Protein AF-A0A2P5I8S2-F1 (afdb_monomer_lite)

pLDDT: mean 81.86, std 16.64, range [34.91, 98.81]

Secondary structure (DSSP, 8-state):
-----SEEEEETTTSHHHHHHHHHHHHTT-EEEEEES-HHHHHHHHHHH-TTTEEEEE--TT-GGGHHHHHHHHHHH-TT--EEEE---------TTS--HHHHHHHHHHHHIIIIIHHHHHHHHHHHHHHHTT-SSSSPPPEEEEE---GGGTS--GGGHHHHHHHHHHHHHHHHHHHHHHTSTTTTTEEEE------EEE-PPSPPTT------SEEEEEEEEEEETTTTEEEEEEEEEEE-TTSS-GGGEETTTTEEHHHHHHHHHHHHHHHHTS------SS---

Foldseek 3Di:
DPDQAQEEEFAPCLDDPNVVVLLVCLVVNHAYEYEEAPQVSLVVVCVVRHPVRYDDHHDDLLPLVCLLVVLVVCCVVCLSHFEYALAWADFAFADPVDHDCVVVVCVLSSRLSNLASSLVSNCVNCVVSNLPQQPPDDHRRAHEYEHAAALLLPVPDPRGNSNSVSSVNSVVVLLVVQVVQCVDPSRVSYHRADEANAYEPEDDDDDDPPDPPPDAPDKDKDWDWDDPPVSRYIYIYIYIYGHHPPRFDPVQDDVVVPRNGDSVVVSVVVVVVVVVVDPDDCPCPDVDD

Structure (mmCIF, N/CA/C/O backbone):
data_AF-A0A2P5I8S2-F1
#
_entry.id   AF-A0A2P5I8S2-F1
#
loop_
_atom_site.group_PDB
_atom_site.id
_atom_site.type_symbol
_atom_site.label_atom_id
_atom_site.label_alt_id
_atom_site.label_comp_id
_atom_site.label_asym_id
_atom_site.label_entity_id
_atom_site.label_seq_id
_atom_site.pdbx_PDB_ins_code
_atom_site.Cartn_x
_atom_site.Cartn_y
_atom_site.Cartn_z
_atom_site.occupancy
_atom_site.B_iso_or_equiv
_atom_site.auth_seq_id
_atom_site.auth_comp_id
_atom_site.auth_asym_id
_atom_site.auth_atom_id
_atom_site.pdbx_PDB_model_num
ATOM 1 N N . MET A 1 1 ? -1.487 -16.045 14.896 1.00 37.06 1 MET A N 1
ATOM 2 C CA . MET A 1 1 ? -2.872 -15.611 15.192 1.00 37.06 1 MET A CA 1
ATOM 3 C C . MET A 1 1 ? -3.564 -15.275 13.880 1.00 37.06 1 MET A C 1
ATOM 5 O O . MET A 1 1 ? -2.888 -14.721 13.018 1.00 37.06 1 MET A O 1
ATOM 9 N N . PRO A 1 2 ? -4.853 -15.606 13.707 1.00 56.03 2 PRO A N 1
ATOM 10 C CA . PRO A 1 2 ? -5.622 -15.174 12.541 1.00 56.03 2 PRO A CA 1
ATOM 11 C C . PRO A 1 2 ? -5.661 -13.641 12.458 1.00 56.03 2 PRO A C 1
ATOM 13 O O . PRO A 1 2 ? -5.598 -12.958 13.481 1.00 56.03 2 PRO A O 1
ATOM 16 N N . PHE A 1 3 ? -5.740 -13.106 11.239 1.00 73.44 3 PHE A N 1
ATOM 17 C CA . PHE A 1 3 ? -5.858 -11.670 10.985 1.00 73.44 3 PHE A CA 1
ATOM 18 C C . PHE A 1 3 ? -7.140 -11.131 11.663 1.00 73.44 3 PHE A C 1
ATOM 20 O O . PHE A 1 3 ? -8.235 -11.564 11.299 1.00 73.44 3 PHE A O 1
ATOM 27 N N . PRO A 1 4 ? -7.042 -10.248 12.680 1.00 81.06 4 PRO A N 1
ATOM 28 C CA . PRO A 1 4 ? -8.158 -9.978 13.592 1.00 81.06 4 PRO A CA 1
ATOM 29 C C . PRO A 1 4 ? -9.157 -8.935 13.065 1.00 81.06 4 PRO A C 1
ATOM 31 O O . PRO A 1 4 ? -10.143 -8.636 13.737 1.00 81.06 4 PRO A O 1
ATOM 34 N N . HIS A 1 5 ? -8.917 -8.360 11.885 1.00 87.25 5 HIS A N 1
ATOM 35 C CA . HIS A 1 5 ? -9.710 -7.252 11.354 1.00 87.25 5 HIS A CA 1
ATOM 36 C C . HIS A 1 5 ? -10.835 -7.760 10.451 1.00 87.25 5 HIS A C 1
ATOM 38 O O . HIS A 1 5 ? -10.604 -8.543 9.532 1.00 87.25 5 HIS A O 1
ATOM 44 N N . LYS A 1 6 ? -12.061 -7.289 10.706 1.00 91.44 6 LYS A N 1
ATOM 45 C CA . LYS A 1 6 ? -13.260 -7.656 9.935 1.00 91.44 6 LYS A CA 1
ATOM 46 C C . LYS A 1 6 ? -13.543 -6.728 8.760 1.00 91.44 6 LYS A C 1
ATOM 48 O O . LYS A 1 6 ? -14.152 -7.169 7.795 1.00 91.44 6 LYS A O 1
ATOM 53 N N . THR A 1 7 ? -13.088 -5.481 8.830 1.00 97.56 7 THR A N 1
ATOM 54 C CA . THR A 1 7 ? -13.261 -4.473 7.780 1.00 97.56 7 THR A CA 1
ATOM 55 C C . THR A 1 7 ? -11.911 -3.828 7.501 1.00 97.56 7 THR A C 1
ATOM 57 O O . THR A 1 7 ? -11.275 -3.299 8.419 1.00 97.56 7 THR A O 1
ATOM 60 N N . VAL A 1 8 ? -11.470 -3.891 6.245 1.00 97.25 8 VAL A N 1
ATOM 61 C CA . VAL A 1 8 ? -10.144 -3.441 5.811 1.00 97.25 8 VAL A CA 1
ATOM 62 C C . VAL A 1 8 ? -10.257 -2.549 4.589 1.00 97.25 8 VAL A C 1
ATOM 64 O O . VAL A 1 8 ? -10.939 -2.896 3.632 1.00 97.25 8 VAL A O 1
ATOM 67 N N . LEU A 1 9 ? -9.531 -1.438 4.584 1.00 98.75 9 LEU A N 1
ATOM 68 C CA . LEU A 1 9 ? -9.348 -0.597 3.406 1.00 98.75 9 LEU A CA 1
ATOM 69 C C . LEU A 1 9 ? -8.009 -0.908 2.743 1.00 98.75 9 LEU A C 1
ATOM 71 O O . LEU A 1 9 ? -6.993 -0.984 3.431 1.00 98.75 9 LEU A O 1
ATOM 75 N N . ILE A 1 10 ? -7.988 -1.046 1.416 1.00 97.50 10 ILE A N 1
ATOM 76 C CA . ILE A 1 10 ? -6.765 -1.333 0.651 1.00 97.50 10 ILE A CA 1
ATOM 77 C C . ILE A 1 10 ? -6.633 -0.344 -0.504 1.00 97.50 10 ILE A C 1
ATOM 79 O O . ILE A 1 10 ? -7.457 -0.341 -1.417 1.00 97.50 10 ILE A O 1
ATOM 83 N N . THR A 1 11 ? -5.570 0.466 -0.511 1.00 98.06 11 THR A N 1
ATOM 84 C CA . THR A 1 11 ? -5.258 1.341 -1.653 1.00 98.06 11 THR A CA 1
ATOM 85 C C . THR A 1 11 ? -4.505 0.594 -2.749 1.00 98.06 11 THR A C 1
ATOM 87 O O . THR A 1 11 ? -3.712 -0.310 -2.496 1.00 98.06 11 THR A O 1
ATOM 90 N N . GLY A 1 12 ? -4.748 0.946 -4.012 1.00 94.12 12 GLY A N 1
ATOM 91 C CA . GLY A 1 12 ? -4.134 0.239 -5.138 1.00 94.12 12 GLY A CA 1
ATOM 92 C C . GLY A 1 12 ? -4.719 -1.160 -5.362 1.00 94.12 12 GLY A C 1
ATOM 93 O O . GLY A 1 12 ? -4.041 -2.018 -5.919 1.00 94.12 12 GLY A O 1
ATOM 94 N N . ALA A 1 13 ? -5.980 -1.389 -4.986 1.00 94.31 13 ALA A N 1
ATOM 95 C CA . ALA A 1 13 ? -6.654 -2.688 -5.085 1.00 94.31 13 ALA A CA 1
ATOM 96 C C . ALA A 1 13 ? -6.997 -3.130 -6.528 1.00 94.31 13 ALA A C 1
ATOM 98 O O . ALA A 1 13 ? -7.567 -4.191 -6.748 1.00 94.31 13 ALA A O 1
ATOM 99 N N . THR A 1 14 ? -6.646 -2.330 -7.541 1.00 89.19 14 THR A N 1
ATOM 100 C CA . THR A 1 14 ? -7.006 -2.593 -8.951 1.00 89.19 14 THR A CA 1
ATOM 101 C C . THR A 1 14 ? -6.031 -3.513 -9.696 1.00 89.19 14 THR A C 1
ATOM 103 O O . THR A 1 14 ? -6.314 -3.900 -10.831 1.00 89.19 14 THR A O 1
ATOM 106 N N . ALA A 1 15 ? -4.854 -3.810 -9.136 1.00 82.00 15 ALA A N 1
ATOM 107 C CA . ALA A 1 15 ? -3.852 -4.692 -9.744 1.00 82.00 15 ALA A CA 1
ATOM 108 C C . ALA A 1 15 ? -2.817 -5.187 -8.720 1.00 82.00 15 ALA A C 1
ATOM 110 O O . ALA A 1 15 ? -2.744 -4.668 -7.606 1.00 82.00 15 ALA A O 1
ATOM 111 N N . GLY A 1 16 ? -1.978 -6.139 -9.144 1.00 81.81 16 GLY A N 1
ATOM 112 C CA . GLY A 1 16 ? -0.785 -6.573 -8.414 1.00 81.81 16 GLY A CA 1
ATOM 113 C C . GLY A 1 16 ? -1.084 -7.017 -6.983 1.00 81.81 16 GLY A C 1
ATOM 114 O O . GLY A 1 16 ? -2.114 -7.639 -6.723 1.00 81.81 16 GLY A O 1
ATOM 115 N N . ILE A 1 17 ? -0.191 -6.646 -6.060 1.00 78.56 17 ILE A N 1
ATOM 116 C CA . ILE A 1 17 ? -0.268 -6.999 -4.633 1.00 78.56 17 ILE A CA 1
ATOM 117 C C . ILE A 1 17 ? -1.605 -6.566 -4.024 1.00 78.56 17 ILE A C 1
ATOM 119 O O . ILE A 1 17 ? -2.250 -7.358 -3.347 1.00 78.56 17 ILE A O 1
ATOM 123 N N . GLY A 1 18 ? -2.060 -5.342 -4.305 1.00 83.12 18 GLY A N 1
ATOM 124 C CA . GLY A 1 18 ? -3.305 -4.817 -3.741 1.00 83.12 18 GLY A CA 1
ATOM 125 C C . GLY A 1 18 ? -4.536 -5.621 -4.153 1.00 83.12 18 GLY A C 1
ATOM 126 O O . GLY A 1 18 ? -5.383 -5.898 -3.307 1.00 83.12 18 GLY A O 1
ATOM 127 N N . ARG A 1 19 ? -4.627 -6.028 -5.429 1.00 86.69 19 ARG A N 1
ATOM 128 C CA . ARG A 1 19 ? -5.737 -6.870 -5.907 1.00 86.69 19 ARG A CA 1
ATOM 129 C C . ARG A 1 19 ? -5.673 -8.265 -5.298 1.00 86.69 19 ARG A C 1
ATOM 131 O O . ARG A 1 19 ? -6.662 -8.711 -4.734 1.00 86.69 19 ARG A O 1
ATOM 138 N N . ALA A 1 20 ? -4.511 -8.916 -5.349 1.00 79.06 20 ALA A N 1
ATOM 139 C CA . ALA A 1 20 ? -4.335 -10.248 -4.770 1.00 79.06 20 ALA A CA 1
ATOM 140 C C . ALA A 1 20 ? -4.660 -10.267 -3.266 1.00 79.06 20 ALA A C 1
ATOM 142 O O . ALA A 1 20 ? -5.313 -11.188 -2.779 1.00 79.06 20 ALA A O 1
ATOM 143 N N . LEU A 1 21 ? -4.262 -9.220 -2.537 1.00 80.50 21 LEU A N 1
ATOM 144 C CA . LEU A 1 21 ? -4.566 -9.073 -1.119 1.00 80.50 21 LEU A CA 1
ATOM 145 C C . LEU A 1 21 ? -6.063 -8.882 -0.868 1.00 80.50 21 LEU A C 1
ATOM 147 O O . LEU A 1 21 ? -6.603 -9.521 0.030 1.00 80.50 21 LEU A O 1
ATOM 151 N N . ALA A 1 22 ? -6.731 -8.043 -1.664 1.00 89.44 22 ALA A N 1
ATOM 152 C CA . ALA A 1 22 ? -8.173 -7.842 -1.569 1.00 89.44 22 ALA A CA 1
ATOM 153 C C . ALA A 1 22 ? -8.939 -9.153 -1.801 1.00 89.44 22 ALA A C 1
ATOM 155 O O . ALA A 1 22 ? -9.751 -9.536 -0.964 1.00 89.44 22 ALA A O 1
ATOM 156 N N . GLU A 1 23 ? -8.623 -9.873 -2.881 1.00 87.19 23 GLU A N 1
ATOM 157 C CA . GLU A 1 23 ? -9.231 -11.170 -3.211 1.00 87.19 23 GLU A CA 1
ATOM 158 C C . GLU A 1 23 ? -9.031 -12.182 -2.075 1.00 87.19 23 GLU A C 1
ATOM 160 O O . GLU A 1 23 ? -9.995 -12.752 -1.560 1.00 87.19 23 GLU A O 1
ATOM 165 N N . ARG A 1 24 ? -7.791 -12.319 -1.588 1.00 83.56 24 ARG A N 1
ATOM 166 C CA . ARG A 1 24 ? -7.471 -13.247 -0.501 1.00 83.56 24 ARG A CA 1
ATOM 167 C C . ARG A 1 24 ? -8.181 -12.886 0.802 1.00 83.56 24 ARG A C 1
ATOM 169 O O . ARG A 1 24 ? -8.636 -13.778 1.511 1.00 83.56 24 ARG A O 1
ATOM 176 N N . MET A 1 25 ? -8.274 -11.603 1.144 1.00 87.38 25 MET A N 1
ATOM 177 C CA . MET A 1 25 ? -8.973 -11.152 2.350 1.00 87.38 25 MET A CA 1
ATOM 178 C C . MET A 1 25 ? -10.469 -11.460 2.279 1.00 87.38 25 MET A C 1
ATOM 180 O O . MET A 1 25 ? -11.019 -12.022 3.228 1.00 87.38 25 MET A O 1
ATOM 184 N N . VAL A 1 26 ? -11.099 -11.183 1.138 1.00 94.88 26 VAL A N 1
ATOM 185 C CA . VAL A 1 26 ? -12.515 -11.488 0.906 1.00 94.88 26 VAL A CA 1
ATOM 186 C C . VAL A 1 26 ? -12.799 -12.985 1.042 1.00 94.88 26 VAL A C 1
ATOM 188 O O . VAL A 1 26 ? -13.743 -13.380 1.727 1.00 94.88 26 VAL A O 1
ATOM 191 N N . GLU A 1 27 ? -11.952 -13.837 0.464 1.00 88.69 27 GLU A N 1
ATOM 192 C CA . GLU A 1 27 ? -12.061 -15.300 0.577 1.00 88.69 27 GLU A CA 1
ATOM 193 C C . GLU A 1 27 ? -11.931 -15.808 2.018 1.00 88.69 27 GLU A C 1
ATOM 195 O O . GLU A 1 27 ? -12.465 -16.862 2.354 1.00 88.69 27 GLU A O 1
ATOM 200 N N . ASN A 1 28 ? -11.259 -15.048 2.885 1.00 85.31 28 ASN A N 1
ATOM 201 C CA . ASN A 1 28 ? -11.111 -15.354 4.308 1.00 85.31 28 ASN A CA 1
ATOM 202 C C . ASN A 1 28 ? -12.162 -14.644 5.185 1.00 85.31 28 ASN A C 1
ATOM 204 O O . ASN A 1 28 ? -12.009 -14.570 6.405 1.00 85.31 28 ASN A O 1
ATOM 208 N N . GLY A 1 29 ? -13.242 -14.133 4.583 1.00 91.38 29 GLY A N 1
ATOM 209 C CA . GLY A 1 29 ? -14.376 -13.548 5.301 1.00 91.38 29 GLY A CA 1
ATOM 210 C C . GLY A 1 29 ? -14.109 -12.154 5.873 1.00 91.38 29 GLY A C 1
ATOM 211 O O . GLY A 1 29 ? -14.761 -11.754 6.840 1.00 91.38 29 GLY A O 1
ATOM 212 N N . VAL A 1 30 ? -13.142 -11.425 5.313 1.00 93.31 30 VAL A N 1
ATOM 213 C CA . VAL A 1 30 ? -12.888 -10.016 5.627 1.00 93.31 30 VAL A CA 1
ATOM 214 C C . VAL A 1 30 ? -13.659 -9.141 4.642 1.00 93.31 30 VAL A C 1
ATOM 216 O O . VAL A 1 30 ? -13.580 -9.351 3.434 1.00 93.31 30 VAL A O 1
ATOM 219 N N . PHE A 1 31 ? -14.365 -8.130 5.146 1.00 98.31 31 PHE A N 1
ATOM 220 C CA . PHE A 1 31 ? -14.978 -7.107 4.306 1.00 98.31 31 PHE A CA 1
ATOM 221 C C . PHE A 1 31 ? -13.911 -6.130 3.800 1.00 98.31 31 PHE A C 1
ATOM 223 O O . PHE A 1 31 ? -13.188 -5.536 4.607 1.00 98.31 31 PHE A O 1
ATOM 230 N N . VAL A 1 32 ? -13.821 -5.931 2.485 1.00 98.44 32 VAL A N 1
ATOM 231 C CA . VAL A 1 32 ? -12.786 -5.093 1.864 1.00 98.44 32 VAL A CA 1
ATOM 232 C C . VAL A 1 32 ? -13.373 -3.829 1.234 1.00 98.44 32 VAL A C 1
ATOM 234 O O . VAL A 1 32 ? -14.264 -3.879 0.397 1.00 98.44 32 VAL A O 1
ATOM 237 N N . ILE A 1 33 ? -12.812 -2.675 1.583 1.00 98.81 33 ILE A N 1
ATOM 238 C CA . ILE A 1 33 ? -13.010 -1.406 0.878 1.00 98.81 33 ILE A CA 1
ATOM 239 C C . ILE A 1 33 ? -11.858 -1.284 -0.122 1.00 98.81 33 ILE A C 1
ATOM 241 O O . ILE A 1 33 ? -10.718 -0.979 0.249 1.00 98.81 33 ILE A O 1
ATOM 245 N N . ALA A 1 34 ? -12.131 -1.610 -1.384 1.00 98.62 34 ALA A N 1
ATOM 246 C CA . ALA A 1 34 ? -11.126 -1.685 -2.435 1.00 98.62 34 ALA A CA 1
ATOM 247 C C . ALA A 1 34 ? -10.958 -0.316 -3.101 1.00 98.62 34 ALA A C 1
ATOM 249 O O . ALA A 1 34 ? -11.829 0.125 -3.846 1.00 98.62 34 ALA A O 1
ATOM 250 N N . VAL A 1 35 ? -9.823 0.344 -2.856 1.00 98.75 35 VAL A N 1
ATOM 251 C CA . VAL A 1 35 ? -9.580 1.719 -3.307 1.00 98.75 35 VAL A CA 1
ATOM 252 C C . VAL A 1 35 ? -8.665 1.751 -4.529 1.00 98.75 35 VAL A C 1
ATOM 254 O O . VAL A 1 35 ? -7.578 1.156 -4.552 1.00 98.75 35 VAL A O 1
ATOM 257 N N . GLY A 1 36 ? -9.057 2.504 -5.552 1.00 97.38 36 GLY A N 1
ATOM 258 C CA . GLY A 1 36 ? -8.199 2.799 -6.695 1.00 97.38 36 GLY A CA 1
ATOM 259 C C . GLY A 1 36 ? -8.864 3.674 -7.751 1.00 97.38 36 GLY A C 1
ATOM 260 O O . GLY A 1 36 ? -10.015 4.054 -7.632 1.00 97.38 36 GLY A O 1
ATOM 261 N N . ARG A 1 37 ? -8.128 3.981 -8.822 1.00 94.81 37 ARG A N 1
ATOM 262 C CA . ARG A 1 37 ? -8.573 4.937 -9.860 1.00 94.81 37 ARG A CA 1
ATOM 263 C C . ARG A 1 37 ? -9.312 4.308 -11.032 1.00 94.81 37 ARG A C 1
ATOM 265 O O . ARG A 1 37 ? -9.945 4.994 -11.816 1.00 94.81 37 ARG A O 1
ATOM 272 N N . ARG A 1 38 ? -9.141 3.000 -11.223 1.00 95.12 38 ARG A N 1
ATOM 273 C CA . ARG A 1 38 ? -9.711 2.272 -12.362 1.00 95.12 38 ARG A CA 1
ATOM 274 C C . ARG A 1 38 ? -11.030 1.663 -11.931 1.00 95.12 38 ARG A C 1
ATOM 276 O O . ARG A 1 38 ? -11.035 0.528 -11.457 1.00 95.12 38 ARG A O 1
ATOM 283 N N . ARG A 1 39 ? -12.108 2.430 -12.094 1.00 95.38 39 ARG A N 1
ATOM 284 C CA . ARG A 1 39 ? -13.468 2.047 -11.703 1.00 95.38 39 ARG A CA 1
ATOM 285 C C . ARG A 1 39 ? -13.860 0.660 -12.205 1.00 95.38 39 ARG A C 1
ATOM 287 O O . ARG A 1 39 ? -14.280 -0.169 -11.411 1.00 95.38 39 ARG A O 1
ATOM 294 N N . GLU A 1 40 ? -13.632 0.385 -13.486 1.00 96.31 40 GLU A N 1
ATOM 295 C CA . GLU A 1 40 ? -13.972 -0.898 -14.120 1.00 96.31 40 GLU A CA 1
ATOM 296 C C . GLU A 1 40 ? -13.330 -2.089 -13.391 1.00 96.31 40 GLU A C 1
ATOM 298 O O . GLU A 1 40 ? -14.007 -3.047 -13.034 1.00 96.31 40 GLU A O 1
ATOM 303 N N . ARG A 1 41 ? -12.040 -1.986 -13.041 1.00 95.19 41 ARG A N 1
ATOM 304 C CA . ARG A 1 41 ? -11.324 -3.051 -12.318 1.00 95.19 41 ARG A CA 1
ATOM 305 C C . ARG A 1 41 ? -11.797 -3.241 -10.879 1.00 95.19 41 ARG A C 1
ATOM 307 O O . ARG A 1 41 ? -11.645 -4.332 -10.338 1.00 95.19 41 ARG A O 1
ATOM 314 N N . LEU A 1 42 ? -12.307 -2.190 -10.240 1.00 97.00 42 LEU A N 1
ATOM 315 C CA . LEU A 1 42 ? -12.930 -2.308 -8.920 1.00 97.00 42 LEU A CA 1
ATOM 316 C C . LEU A 1 42 ? -14.307 -2.969 -9.033 1.00 97.00 42 LEU A C 1
ATOM 318 O O . LEU A 1 42 ? -14.639 -3.834 -8.230 1.00 97.00 42 LEU A O 1
ATOM 322 N N . GLN A 1 43 ? -15.079 -2.607 -10.059 1.00 96.50 43 GLN A N 1
ATOM 323 C CA . GLN A 1 43 ? -16.388 -3.197 -10.330 1.00 96.50 43 GLN A CA 1
ATOM 324 C C . GLN A 1 43 ? -16.290 -4.684 -10.682 1.00 96.50 43 GLN A C 1
ATOM 326 O O . GLN A 1 43 ? -17.145 -5.451 -10.259 1.00 96.50 43 GLN A O 1
ATOM 331 N N . GLU A 1 44 ? -15.236 -5.122 -11.378 1.00 96.88 44 GLU A N 1
ATOM 332 C CA . GLU A 1 44 ? -14.943 -6.551 -11.570 1.00 96.88 44 GLU A CA 1
ATOM 333 C C . GLU A 1 44 ? -14.806 -7.297 -10.235 1.00 96.88 44 GLU A C 1
ATOM 335 O O . GLU A 1 44 ? -15.344 -8.392 -10.075 1.00 96.88 44 GLU A O 1
ATOM 340 N N . LEU A 1 45 ? -14.078 -6.714 -9.275 1.00 94.38 45 LEU A N 1
ATOM 341 C CA . LEU A 1 45 ? -13.859 -7.310 -7.958 1.00 94.38 45 LEU A CA 1
ATOM 342 C C . LEU A 1 45 ? -15.174 -7.393 -7.171 1.00 94.38 45 LEU A C 1
ATOM 344 O O . LEU A 1 45 ? -15.496 -8.435 -6.602 1.00 94.38 45 LEU A O 1
ATOM 348 N N . GLU A 1 46 ? -15.955 -6.314 -7.200 1.00 97.25 46 GLU A N 1
ATOM 349 C CA . GLU A 1 46 ? -17.282 -6.245 -6.589 1.00 97.25 46 GLU A CA 1
ATOM 350 C C . GLU A 1 46 ? -18.270 -7.236 -7.213 1.00 97.25 46 GLU A C 1
ATOM 352 O O . GLU A 1 46 ? -18.974 -7.940 -6.491 1.00 97.25 46 GLU A O 1
ATOM 357 N N . ALA A 1 47 ? -18.278 -7.365 -8.539 1.00 97.50 47 ALA A N 1
ATOM 358 C CA . ALA A 1 47 ? -19.117 -8.325 -9.249 1.00 97.50 47 ALA A CA 1
ATOM 359 C C . ALA A 1 47 ? -18.721 -9.779 -8.949 1.00 97.50 47 ALA A C 1
ATOM 361 O O . ALA A 1 47 ? -19.595 -10.635 -8.828 1.00 97.50 47 ALA A O 1
ATOM 362 N N . LYS A 1 48 ? -17.418 -10.061 -8.803 1.00 97.62 48 LYS A N 1
ATOM 363 C CA . LYS A 1 48 ? -16.900 -11.408 -8.518 1.00 97.62 48 LYS A CA 1
ATOM 364 C C . LYS A 1 48 ? -17.304 -11.910 -7.129 1.00 97.62 48 LYS A C 1
ATOM 366 O O . LYS A 1 48 ? -17.625 -13.087 -6.994 1.00 97.62 48 LYS A O 1
ATOM 371 N N . TYR A 1 49 ? -17.266 -11.055 -6.106 1.00 97.56 49 TYR A N 1
ATOM 372 C CA . TYR A 1 49 ? -17.442 -11.492 -4.713 1.00 97.56 49 TYR A CA 1
ATOM 373 C C . TYR A 1 49 ? -18.729 -11.017 -4.029 1.00 97.56 49 TYR A C 1
ATOM 375 O O . TYR A 1 49 ? -19.113 -11.620 -3.026 1.00 97.56 49 TYR A O 1
ATOM 383 N N . GLY A 1 50 ? -19.395 -9.991 -4.563 1.00 97.50 50 GLY A N 1
ATOM 384 C CA . GLY A 1 50 ? -20.601 -9.398 -3.990 1.00 97.50 50 GLY A CA 1
ATOM 385 C C . GLY A 1 50 ? -20.330 -8.172 -3.109 1.00 97.50 50 GLY A C 1
ATOM 386 O O . GLY A 1 50 ? -19.327 -8.091 -2.393 1.00 97.50 50 GLY A O 1
ATOM 387 N N . ARG A 1 51 ? -21.273 -7.218 -3.142 1.00 96.19 51 ARG A N 1
ATOM 388 C CA . ARG A 1 51 ? -21.233 -5.956 -2.373 1.00 96.19 51 ARG A CA 1
ATOM 389 C C . ARG A 1 51 ? -21.266 -6.141 -0.856 1.00 96.19 51 ARG A C 1
ATOM 391 O O . ARG A 1 51 ? -20.890 -5.238 -0.118 1.00 96.19 51 ARG A O 1
ATOM 398 N N . ASP A 1 52 ? -21.714 -7.300 -0.389 1.00 96.69 52 ASP A N 1
ATOM 399 C CA . ASP A 1 52 ? -21.714 -7.702 1.017 1.00 96.69 52 ASP A CA 1
ATOM 400 C C . ASP A 1 52 ? -20.317 -8.070 1.537 1.00 96.69 52 ASP A C 1
ATOM 402 O O . ASP A 1 52 ? -20.129 -8.153 2.749 1.00 96.69 52 ASP A O 1
ATOM 406 N N . LYS A 1 53 ? -19.334 -8.264 0.646 1.00 97.44 53 LYS A N 1
ATOM 407 C CA . LYS A 1 53 ? -17.957 -8.638 1.007 1.00 97.44 53 LYS A CA 1
ATOM 408 C C . LYS A 1 53 ? -16.912 -7.636 0.552 1.00 97.44 53 LYS A C 1
ATOM 410 O O . LYS A 1 53 ? -15.860 -7.524 1.178 1.00 97.44 53 LYS A O 1
ATOM 415 N N . VAL A 1 54 ? -17.163 -6.928 -0.540 1.00 98.44 54 VAL A N 1
ATOM 416 C CA . VAL A 1 54 ? -16.234 -5.932 -1.062 1.00 98.44 54 VAL A CA 1
ATOM 417 C C . VAL A 1 54 ? -16.995 -4.779 -1.692 1.00 98.44 54 VAL A C 1
ATOM 419 O O . VAL A 1 54 ? -17.983 -4.993 -2.386 1.00 98.44 54 VAL A O 1
ATOM 422 N N . VAL A 1 55 ? -16.523 -3.559 -1.459 1.00 98.25 55 VAL A N 1
ATOM 423 C CA . VAL A 1 55 ? -17.057 -2.352 -2.093 1.00 98.25 55 VAL A CA 1
ATOM 424 C C . VAL A 1 55 ? -15.982 -1.678 -2.936 1.00 98.25 55 VAL A C 1
ATOM 426 O O . VAL A 1 55 ? -14.826 -1.553 -2.517 1.00 98.25 55 VAL A O 1
ATOM 429 N N . ALA A 1 56 ? -16.367 -1.262 -4.139 1.00 98.06 56 ALA A N 1
ATOM 430 C CA . ALA A 1 56 ? -15.540 -0.473 -5.036 1.00 98.06 56 ALA A CA 1
ATOM 431 C C . ALA A 1 56 ? -15.507 1.001 -4.600 1.00 98.06 56 ALA A C 1
ATOM 433 O O . ALA A 1 56 ? -16.508 1.704 -4.709 1.00 98.06 56 ALA A O 1
ATOM 434 N N . GLU A 1 57 ? -14.338 1.488 -4.178 1.00 98.38 57 GLU A N 1
ATOM 435 C CA . GLU A 1 57 ? -14.115 2.893 -3.825 1.00 98.38 57 GLU A CA 1
ATOM 436 C C . GLU A 1 57 ? -13.186 3.565 -4.847 1.00 98.38 57 GLU A C 1
ATOM 438 O O . GLU A 1 57 ? -11.968 3.351 -4.879 1.00 98.38 57 GLU A O 1
ATOM 443 N N . GLU A 1 58 ? -13.767 4.384 -5.721 1.00 98.25 58 GLU A N 1
ATOM 444 C CA . GLU A 1 58 ? -13.011 5.110 -6.738 1.00 98.25 58 GLU A CA 1
ATOM 445 C C . GLU A 1 58 ? -12.383 6.377 -6.145 1.00 98.25 58 GLU A C 1
ATOM 447 O O . GLU A 1 58 ? -13.065 7.370 -5.898 1.00 98.25 58 GLU A O 1
ATOM 452 N N . PHE A 1 59 ? -11.065 6.360 -5.942 1.00 98.31 59 PHE A N 1
ATOM 453 C CA . PHE A 1 59 ? -10.332 7.516 -5.429 1.00 98.31 59 PHE A CA 1
ATOM 454 C C . PHE A 1 59 ? -8.903 7.574 -5.983 1.00 98.31 59 PHE A C 1
ATOM 456 O O . PHE A 1 59 ? -8.192 6.562 -6.051 1.00 98.31 59 PHE A O 1
ATOM 463 N N . ASP A 1 60 ? -8.470 8.775 -6.382 1.00 96.62 60 ASP A N 1
ATOM 464 C CA . ASP A 1 60 ? -7.081 9.044 -6.756 1.00 96.62 60 ASP A CA 1
ATOM 465 C C . ASP A 1 60 ? -6.299 9.560 -5.552 1.00 96.62 60 ASP A C 1
ATOM 467 O O . ASP A 1 60 ? -6.465 10.699 -5.123 1.00 96.62 60 ASP A O 1
ATOM 471 N N . MET A 1 61 ? -5.396 8.723 -5.044 1.00 97.31 61 MET A N 1
ATOM 472 C CA . MET A 1 61 ? -4.539 9.063 -3.913 1.00 97.31 61 MET A CA 1
ATOM 473 C C . MET A 1 61 ? -3.623 10.270 -4.187 1.00 97.31 61 MET A C 1
ATOM 475 O O . MET A 1 61 ? -3.175 10.890 -3.229 1.00 97.31 61 MET A O 1
ATOM 479 N N . THR A 1 62 ? -3.364 10.660 -5.445 1.00 94.75 62 THR A N 1
ATOM 480 C CA . THR A 1 62 ? -2.597 11.887 -5.738 1.00 94.75 62 THR A CA 1
ATOM 481 C C . THR A 1 62 ? -3.396 13.165 -5.483 1.00 94.75 62 THR A C 1
ATOM 483 O O . THR A 1 62 ? -2.814 14.245 -5.430 1.00 94.75 62 THR A O 1
ATOM 486 N N . LYS A 1 63 ? -4.720 13.083 -5.288 1.00 95.69 63 LYS A N 1
ATOM 487 C CA . LYS A 1 63 ? -5.573 14.217 -4.896 1.00 95.69 63 LYS A CA 1
ATOM 488 C C . LYS A 1 63 ? -5.468 14.478 -3.393 1.00 95.69 63 LYS A C 1
ATOM 490 O O . LYS A 1 63 ? -6.430 14.350 -2.639 1.00 95.69 63 LYS A O 1
ATOM 495 N N . THR A 1 64 ? -4.270 14.841 -2.951 1.00 96.19 64 THR A N 1
ATOM 496 C CA . THR A 1 64 ? -3.903 14.973 -1.533 1.00 96.19 64 THR A CA 1
ATOM 497 C C . THR A 1 64 ? -4.798 15.938 -0.752 1.00 96.19 64 THR A C 1
ATOM 499 O O . THR A 1 64 ? -5.147 15.652 0.392 1.00 96.19 64 THR A O 1
ATOM 502 N N . ALA A 1 65 ? -5.254 17.023 -1.385 1.00 97.19 65 ALA A N 1
ATOM 503 C CA . ALA A 1 65 ? -6.179 17.990 -0.791 1.00 97.19 65 ALA A CA 1
ATOM 504 C C . ALA A 1 65 ? -7.575 17.411 -0.475 1.00 97.19 65 ALA A C 1
ATOM 506 O O . ALA A 1 65 ? -8.278 17.931 0.388 1.00 97.19 65 ALA A O 1
ATOM 507 N N . GLU A 1 66 ? -7.983 16.329 -1.145 1.00 98.00 66 GLU A N 1
ATOM 508 C CA . GLU A 1 66 ? -9.308 15.714 -0.985 1.00 98.00 66 GLU A CA 1
ATOM 509 C C . GLU A 1 66 ? -9.316 14.589 0.074 1.00 98.00 66 GLU A C 1
ATOM 511 O O . GLU A 1 66 ? -10.389 14.163 0.510 1.00 98.00 66 GLU A O 1
ATOM 516 N N . ILE A 1 67 ? -8.139 14.125 0.526 1.00 98.62 67 ILE A N 1
ATOM 517 C CA . ILE A 1 67 ? -7.984 12.943 1.398 1.00 98.62 67 ILE A CA 1
ATOM 518 C C . ILE A 1 67 ? -8.757 13.079 2.711 1.00 98.62 67 ILE A C 1
ATOM 520 O O . ILE A 1 67 ? -9.380 12.115 3.148 1.00 98.62 67 ILE A O 1
ATOM 524 N N . GLN A 1 68 ? -8.751 14.255 3.344 1.00 98.44 68 GLN A N 1
ATOM 525 C CA . GLN A 1 68 ? -9.438 14.443 4.625 1.00 98.44 68 GLN A CA 1
ATOM 526 C C . GLN A 1 68 ? -10.955 14.259 4.487 1.00 98.44 68 GLN A C 1
ATOM 528 O O . GLN A 1 68 ? -11.562 13.513 5.255 1.00 98.44 68 GLN A O 1
ATOM 533 N N . ALA A 1 69 ? -11.561 14.910 3.490 1.00 98.50 69 ALA A N 1
ATOM 534 C CA . ALA A 1 69 ? -12.993 14.800 3.230 1.00 98.50 69 ALA A CA 1
ATOM 535 C C . ALA A 1 69 ? -13.373 13.382 2.782 1.00 98.50 69 ALA A C 1
ATOM 537 O O . ALA A 1 69 ? -14.421 12.868 3.166 1.00 98.50 69 ALA A O 1
ATOM 538 N N . TRP A 1 70 ? -12.515 12.735 1.991 1.00 98.62 70 TRP A N 1
ATOM 539 C CA . TRP A 1 70 ? -12.681 11.340 1.598 1.00 98.62 70 TRP A CA 1
ATOM 540 C C . TRP A 1 70 ? -12.669 10.394 2.805 1.00 98.62 70 TRP A C 1
ATOM 542 O O . TRP A 1 70 ? -13.626 9.648 3.002 1.00 98.62 70 TRP A O 1
ATOM 552 N N . ALA A 1 71 ? -11.657 10.489 3.669 1.00 98.75 71 ALA A N 1
ATOM 553 C CA . ALA A 1 71 ? -11.538 9.663 4.866 1.00 98.75 71 ALA A CA 1
ATOM 554 C C . ALA A 1 71 ? -12.749 9.804 5.798 1.00 98.75 71 ALA A C 1
ATOM 556 O O . ALA A 1 71 ? -13.242 8.805 6.311 1.00 98.75 71 ALA A O 1
ATOM 557 N N . GLN A 1 72 ? -13.265 11.025 5.979 1.00 98.38 72 GLN A N 1
ATOM 558 C CA . GLN A 1 72 ? -14.462 11.280 6.788 1.00 98.38 72 GLN A CA 1
ATOM 559 C C . GLN A 1 72 ? -15.716 10.586 6.240 1.00 98.38 72 GLN A C 1
ATOM 561 O O . GLN A 1 72 ? -16.533 10.108 7.025 1.00 98.38 72 GLN A O 1
ATOM 566 N N . ARG A 1 73 ? -15.883 10.517 4.911 1.00 98.50 73 ARG A N 1
ATOM 567 C CA . ARG A 1 73 ? -16.989 9.755 4.306 1.00 98.50 73 ARG A CA 1
ATOM 568 C C . ARG A 1 73 ? -16.815 8.263 4.563 1.00 98.50 73 ARG A C 1
ATOM 570 O O . ARG A 1 73 ? -17.724 7.632 5.087 1.00 98.50 73 ARG A O 1
ATOM 577 N N . ILE A 1 74 ? -15.620 7.733 4.300 1.00 98.69 74 ILE A N 1
ATOM 578 C CA . ILE A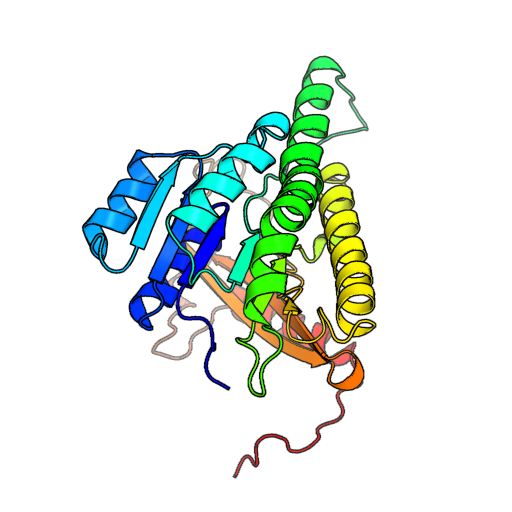 1 74 ? -15.327 6.308 4.489 1.00 98.69 74 ILE A CA 1
ATOM 579 C C . ILE A 1 74 ? -15.557 5.864 5.934 1.00 98.69 74 ILE A C 1
ATOM 581 O O . ILE A 1 74 ? -16.176 4.830 6.158 1.00 98.69 74 ILE A O 1
ATOM 585 N N . THR A 1 75 ? -15.081 6.616 6.926 1.00 98.31 75 THR A N 1
ATOM 586 C CA . THR A 1 75 ? -15.228 6.226 8.339 1.00 98.31 75 THR A CA 1
ATOM 587 C C . THR A 1 75 ? -16.663 6.360 8.839 1.00 98.31 75 THR A C 1
ATOM 589 O O . THR A 1 75 ? -17.074 5.595 9.710 1.00 98.31 75 THR A O 1
ATOM 592 N N . LYS A 1 76 ? -17.450 7.274 8.258 1.00 98.06 76 LYS A N 1
ATOM 593 C CA . LYS A 1 76 ? -18.893 7.370 8.501 1.00 98.06 76 LYS A CA 1
ATOM 594 C C . LYS A 1 76 ? -19.649 6.173 7.920 1.00 98.06 76 LYS A C 1
ATOM 596 O O . LYS A 1 76 ? -20.510 5.622 8.602 1.00 98.06 76 LYS A O 1
ATOM 601 N N . ASP A 1 77 ? -19.325 5.778 6.692 1.00 98.00 77 ASP A N 1
ATOM 602 C CA . ASP A 1 77 ? -20.011 4.693 5.981 1.00 98.00 77 ASP A CA 1
ATOM 603 C C . ASP A 1 77 ? -19.562 3.305 6.481 1.00 98.00 77 ASP A C 1
ATOM 605 O O . ASP A 1 77 ? -20.329 2.342 6.453 1.00 98.00 77 ASP A O 1
ATOM 609 N N . HIS A 1 78 ? -18.338 3.209 7.012 1.00 97.88 78 HIS A N 1
ATOM 610 C CA . HIS A 1 78 ? -17.730 1.978 7.517 1.00 97.88 78 HIS A CA 1
ATOM 611 C C . HIS A 1 78 ? -17.169 2.155 8.941 1.00 97.88 78 HIS A C 1
ATOM 613 O O . HIS A 1 78 ? -15.951 2.094 9.146 1.00 97.88 78 HIS A O 1
ATOM 619 N N . PRO A 1 79 ? -18.029 2.305 9.968 1.00 96.50 79 PRO A N 1
ATOM 620 C CA . PRO A 1 79 ? -17.591 2.551 11.345 1.00 96.50 79 PRO A CA 1
ATOM 621 C C . PRO A 1 79 ? -16.789 1.387 11.954 1.00 96.50 79 PRO A C 1
ATOM 623 O O . PRO A 1 79 ? -16.081 1.566 12.940 1.00 96.50 79 PRO A O 1
ATOM 626 N N . THR A 1 80 ? -16.860 0.191 11.365 1.00 95.62 80 THR A N 1
ATOM 627 C CA . THR A 1 80 ? -16.100 -0.996 11.787 1.00 95.62 80 THR A CA 1
ATOM 628 C C . THR A 1 80 ? -14.716 -1.105 11.141 1.00 95.62 80 THR A C 1
ATOM 630 O O . THR A 1 80 ? -13.985 -2.046 11.452 1.00 95.62 80 THR A O 1
ATOM 633 N N . LEU A 1 81 ? -14.340 -0.184 10.240 1.00 98.19 81 LEU A N 1
ATOM 634 C CA . LEU A 1 81 ? -13.032 -0.167 9.579 1.00 98.19 81 LEU A CA 1
ATOM 635 C C . LEU A 1 81 ? -11.910 -0.089 10.611 1.00 98.19 81 LEU A C 1
ATOM 637 O O . LEU A 1 81 ? -11.698 0.964 11.204 1.00 98.19 81 LEU A O 1
ATOM 641 N N . SER A 1 82 ? -11.172 -1.186 10.784 1.00 96.00 82 SER A N 1
ATOM 642 C CA . SER A 1 82 ? -10.121 -1.293 11.799 1.00 96.00 82 SER A CA 1
ATOM 643 C C . SER A 1 82 ? -8.722 -1.492 11.227 1.00 96.00 82 SER A C 1
ATOM 645 O O . SER A 1 82 ? -7.752 -1.413 11.973 1.00 96.00 82 SER A O 1
ATOM 647 N N . SER A 1 83 ? -8.573 -1.693 9.916 1.00 95.62 83 SER A N 1
ATOM 648 C CA . SER A 1 83 ? -7.253 -1.744 9.285 1.00 95.62 83 SER A CA 1
ATOM 649 C C . SER A 1 83 ? -7.213 -0.998 7.960 1.00 95.62 83 SER A C 1
ATOM 651 O O . SER A 1 83 ? -8.069 -1.200 7.103 1.00 95.62 83 SER A O 1
ATOM 653 N N . ILE A 1 84 ? -6.171 -0.193 7.765 1.00 97.94 84 ILE A N 1
ATOM 654 C CA . ILE A 1 84 ? -5.867 0.453 6.484 1.00 97.94 84 ILE A CA 1
ATOM 655 C C . ILE A 1 84 ? -4.559 -0.100 5.915 1.00 97.94 84 ILE A C 1
ATOM 657 O O . ILE A 1 84 ? -3.557 -0.196 6.623 1.00 97.94 84 ILE A O 1
ATOM 661 N N . ILE A 1 85 ? -4.567 -0.468 4.635 1.00 94.12 85 ILE A N 1
ATOM 662 C CA . ILE A 1 85 ? -3.417 -0.990 3.895 1.00 94.12 85 ILE A CA 1
ATOM 663 C C . ILE A 1 85 ? -3.066 -0.010 2.787 1.00 94.12 85 ILE A C 1
ATOM 665 O O . ILE A 1 85 ? -3.768 0.118 1.782 1.00 94.12 85 ILE A O 1
ATOM 669 N N . LEU A 1 86 ? -1.960 0.696 2.989 1.00 96.75 86 LEU A N 1
ATOM 670 C CA . LEU A 1 86 ? -1.467 1.727 2.091 1.00 96.75 86 LEU A CA 1
ATOM 671 C C . LEU A 1 86 ? -0.503 1.070 1.106 1.00 96.75 86 LEU A C 1
ATOM 673 O O . LEU A 1 86 ? 0.700 0.973 1.350 1.00 96.75 86 LEU A O 1
ATOM 677 N N . ASN A 1 87 ? -1.087 0.544 0.030 1.00 92.12 87 ASN A N 1
ATOM 678 C CA . ASN A 1 87 ? -0.405 -0.247 -0.990 1.00 92.12 87 ASN A CA 1
ATOM 679 C C . ASN A 1 87 ? -0.200 0.500 -2.319 1.00 92.12 87 ASN A C 1
ATOM 681 O O . ASN A 1 87 ? 0.704 0.152 -3.077 1.00 92.12 87 ASN A O 1
ATOM 685 N N . ALA A 1 88 ? -1.004 1.523 -2.616 1.00 93.94 88 ALA A N 1
ATOM 686 C CA . ALA A 1 88 ? -0.853 2.296 -3.844 1.00 93.94 88 ALA A CA 1
ATOM 687 C C . ALA A 1 88 ? 0.575 2.853 -3.994 1.00 93.94 88 ALA A C 1
ATOM 689 O O . ALA A 1 88 ? 1.155 3.384 -3.048 1.00 93.94 88 ALA A O 1
ATOM 690 N N . GLY A 1 89 ? 1.133 2.733 -5.198 1.00 92.75 89 GLY A N 1
ATOM 691 C CA . GLY A 1 89 ? 2.446 3.271 -5.517 1.00 92.75 89 GLY A CA 1
ATOM 692 C C . GLY A 1 89 ? 2.754 3.232 -7.010 1.00 92.75 89 GLY A C 1
ATOM 693 O O . GLY A 1 89 ? 2.152 2.459 -7.760 1.00 92.75 89 GLY A O 1
ATOM 694 N N . ILE A 1 90 ? 3.688 4.077 -7.437 1.00 92.19 90 ILE A N 1
ATOM 695 C CA . ILE A 1 90 ? 4.258 4.100 -8.790 1.00 92.19 90 ILE A CA 1
ATOM 696 C C . ILE A 1 90 ? 5.780 4.139 -8.711 1.00 92.19 90 ILE A C 1
ATOM 698 O O . ILE A 1 90 ? 6.335 4.666 -7.754 1.00 92.19 90 ILE A O 1
ATOM 702 N N . GLN A 1 91 ? 6.438 3.601 -9.733 1.00 92.06 91 GLN A N 1
ATOM 703 C CA . GLN A 1 91 ? 7.888 3.632 -9.894 1.00 92.06 91 GLN A CA 1
ATOM 704 C C . GLN A 1 91 ? 8.216 4.243 -11.257 1.00 92.06 91 GLN A C 1
ATOM 706 O O . GLN A 1 91 ? 7.640 3.852 -12.277 1.00 92.06 91 GLN A O 1
ATOM 711 N N . ARG A 1 92 ? 9.139 5.199 -11.285 1.00 87.81 92 ARG A N 1
ATOM 712 C CA . ARG A 1 92 ? 9.632 5.870 -12.485 1.00 87.81 92 ARG A CA 1
ATOM 713 C C . ARG A 1 92 ? 11.141 5.708 -12.586 1.00 87.81 92 ARG A C 1
ATOM 715 O O . ARG A 1 92 ? 11.860 5.598 -11.594 1.00 87.81 92 ARG A O 1
ATOM 722 N N . THR A 1 93 ? 11.609 5.673 -13.825 1.00 87.31 93 THR A N 1
ATOM 723 C CA . THR A 1 93 ? 13.034 5.738 -14.133 1.00 87.31 93 THR A CA 1
ATOM 724 C C . THR A 1 93 ? 13.414 7.180 -14.423 1.00 87.31 93 THR A C 1
ATOM 726 O O . THR A 1 93 ? 12.706 7.859 -15.174 1.00 87.31 93 THR A O 1
ATOM 729 N N . LEU A 1 94 ? 14.512 7.622 -13.809 1.00 85.44 94 LEU A N 1
ATOM 730 C CA . LEU A 1 94 ? 15.111 8.941 -13.991 1.00 85.44 94 LEU A CA 1
ATOM 731 C C . LEU A 1 94 ? 16.594 8.751 -14.304 1.00 85.44 94 LEU A C 1
ATOM 733 O O . LEU A 1 94 ? 17.321 8.158 -13.507 1.00 85.44 94 LEU A O 1
ATOM 737 N N . ASP A 1 95 ? 17.024 9.246 -15.460 1.00 88.00 95 ASP A N 1
ATOM 738 C CA . ASP A 1 95 ? 18.422 9.211 -15.879 1.00 88.00 95 ASP A CA 1
ATOM 739 C C . ASP A 1 95 ? 19.083 10.574 -15.651 1.00 88.00 95 ASP A C 1
ATOM 741 O O . ASP A 1 95 ? 19.015 11.480 -16.478 1.00 88.00 95 ASP A O 1
ATOM 745 N N . PHE A 1 96 ? 19.743 10.726 -14.508 1.00 89.31 96 PHE A N 1
ATOM 746 C CA . PHE A 1 96 ? 20.452 11.963 -14.181 1.00 89.31 96 PHE A CA 1
ATOM 747 C C . PHE A 1 96 ? 21.737 12.176 -14.997 1.00 89.31 96 PHE A C 1
ATOM 749 O O . PHE A 1 96 ? 22.341 13.239 -14.878 1.00 89.31 96 PHE A O 1
ATOM 756 N N . THR A 1 97 ? 22.146 11.221 -15.841 1.00 91.81 97 THR A N 1
ATOM 757 C CA . THR A 1 97 ? 23.236 11.434 -16.808 1.00 91.81 97 THR A CA 1
ATOM 758 C C . THR A 1 97 ? 22.770 12.206 -18.047 1.00 91.81 97 THR A C 1
ATOM 760 O O . THR A 1 97 ? 23.590 12.829 -18.718 1.00 91.81 97 THR A O 1
ATOM 763 N N . ASN A 1 98 ? 21.457 12.237 -18.306 1.00 91.88 98 ASN A N 1
ATOM 764 C CA . ASN A 1 98 ? 20.824 13.009 -19.373 1.00 91.88 98 ASN A CA 1
ATOM 765 C C . ASN A 1 98 ? 19.509 13.649 -18.871 1.00 91.88 98 ASN A C 1
ATOM 767 O O . ASN A 1 98 ? 18.417 13.155 -19.168 1.00 91.88 98 ASN A O 1
ATOM 771 N N . PRO A 1 99 ? 19.587 14.713 -18.051 1.00 91.81 99 PRO A N 1
ATOM 772 C CA . PRO A 1 99 ? 18.420 15.250 -17.363 1.00 91.81 99 PRO A CA 1
ATOM 773 C C . PRO A 1 99 ? 17.473 16.010 -18.303 1.00 91.81 99 PRO A C 1
ATOM 775 O O . PRO A 1 99 ? 17.900 16.821 -19.121 1.00 91.81 99 PRO A O 1
ATOM 778 N N . SER A 1 100 ? 16.165 15.826 -18.097 1.00 93.69 100 SER A N 1
ATOM 779 C CA . SER A 1 100 ? 15.103 16.613 -18.737 1.00 93.69 100 SER A CA 1
ATOM 780 C C . SER A 1 100 ? 14.134 17.125 -17.677 1.00 93.69 100 SER A C 1
ATOM 782 O O . SER A 1 100 ? 13.403 16.345 -17.069 1.00 93.69 100 SER A O 1
ATOM 784 N N . TYR A 1 101 ? 14.126 18.437 -17.426 1.00 94.50 101 TYR A N 1
ATOM 785 C CA . TYR A 1 101 ? 13.274 19.025 -16.387 1.00 94.50 101 TYR A CA 1
ATOM 786 C C . TYR A 1 101 ? 11.780 18.795 -16.662 1.00 94.50 101 TYR A C 1
ATOM 788 O O . TYR A 1 101 ? 11.040 18.374 -15.769 1.00 94.50 101 TYR A O 1
ATOM 796 N N . ASP A 1 102 ? 11.352 19.009 -17.907 1.00 94.00 102 ASP A N 1
ATOM 797 C CA . ASP A 1 102 ? 9.952 18.861 -18.315 1.00 94.00 102 ASP A CA 1
ATOM 798 C C . ASP A 1 102 ? 9.473 17.411 -18.165 1.00 94.00 102 ASP A C 1
ATOM 800 O O . ASP A 1 102 ? 8.355 17.154 -17.718 1.00 94.00 102 ASP A O 1
ATOM 804 N N . GLU A 1 103 ? 10.345 16.441 -18.455 1.00 90.00 103 GLU A N 1
ATOM 805 C CA . GLU A 1 103 ? 10.038 15.025 -18.261 1.00 90.00 103 GLU A CA 1
ATOM 806 C C . GLU A 1 103 ? 10.086 14.615 -16.780 1.00 90.00 103 GLU A C 1
ATOM 808 O O . GLU A 1 103 ? 9.282 13.794 -16.326 1.00 90.00 103 GLU A O 1
ATOM 813 N N . PHE A 1 104 ? 11.042 15.149 -16.018 1.00 94.38 104 PHE A N 1
ATOM 814 C CA . PHE A 1 104 ? 11.337 14.679 -14.665 1.00 94.38 104 PHE A CA 1
ATOM 815 C C . PHE A 1 104 ? 10.396 15.277 -13.631 1.00 94.38 104 PHE A C 1
ATOM 817 O O . PHE A 1 104 ? 9.978 14.557 -12.729 1.00 94.38 104 PHE A O 1
ATOM 824 N N . SER A 1 105 ? 10.041 16.556 -13.752 1.00 95.38 105 SER A N 1
ATOM 825 C CA . SER A 1 105 ? 9.249 17.285 -12.752 1.00 95.38 105 SER A CA 1
ATOM 826 C C . SER A 1 105 ? 7.962 16.540 -12.374 1.00 95.38 105 SER A C 1
ATOM 828 O O . SER A 1 105 ? 7.755 16.202 -11.209 1.00 95.38 105 SER A O 1
ATOM 830 N N . SER A 1 106 ? 7.144 16.171 -13.363 1.00 93.88 106 SER A N 1
ATOM 831 C CA . SER A 1 106 ? 5.891 15.440 -13.134 1.00 93.88 106 SER A CA 1
ATOM 832 C C . SER A 1 106 ? 6.106 14.029 -12.570 1.00 93.88 106 SER A C 1
ATOM 834 O O . SER A 1 106 ? 5.348 13.583 -11.704 1.00 93.88 106 SER A O 1
ATOM 836 N N . LYS A 1 107 ? 7.153 13.316 -13.011 1.00 92.62 107 LYS A N 1
ATOM 837 C CA . LYS A 1 107 ? 7.515 11.985 -12.493 1.00 92.62 107 LYS A CA 1
ATOM 838 C C . LYS A 1 107 ? 7.927 12.061 -11.025 1.00 92.62 107 LYS A C 1
ATOM 840 O O . LYS A 1 107 ? 7.428 11.273 -10.228 1.00 92.62 107 LYS A O 1
ATOM 845 N N . ILE A 1 108 ? 8.777 13.029 -10.684 1.00 95.62 108 ILE A N 1
ATOM 846 C CA . ILE A 1 108 ? 9.287 13.245 -9.329 1.00 95.62 108 ILE A CA 1
ATOM 847 C C . ILE A 1 108 ? 8.133 13.560 -8.381 1.00 95.62 108 ILE A C 1
ATOM 849 O O . ILE A 1 108 ? 7.946 12.853 -7.390 1.00 95.62 108 ILE A O 1
ATOM 853 N N . THR A 1 109 ? 7.333 14.578 -8.710 1.00 95.38 109 THR A N 1
ATOM 854 C CA . THR A 1 109 ? 6.227 15.022 -7.855 1.00 95.38 109 THR A CA 1
ATOM 855 C C . THR A 1 109 ? 5.164 13.938 -7.709 1.00 95.38 109 THR A C 1
ATOM 857 O O . THR A 1 109 ? 4.762 13.638 -6.591 1.00 95.38 109 THR A O 1
ATOM 860 N N . SER A 1 110 ? 4.765 13.270 -8.800 1.00 94.75 110 SER A N 1
ATOM 861 C CA . SER A 1 110 ? 3.748 12.210 -8.715 1.00 94.75 110 SER A CA 1
ATOM 862 C C . SER A 1 110 ? 4.203 10.996 -7.900 1.00 94.75 110 SER A C 1
ATOM 864 O O . SER A 1 110 ? 3.387 10.406 -7.192 1.00 94.75 110 SER A O 1
ATOM 866 N N . GLU A 1 111 ? 5.485 10.616 -7.963 1.00 95.44 111 GLU A N 1
ATOM 867 C CA . GLU A 1 111 ? 6.042 9.567 -7.102 1.00 95.44 111 GLU A CA 1
ATOM 868 C C . GLU A 1 111 ? 6.037 9.983 -5.632 1.00 95.44 111 GLU A C 1
ATOM 870 O O . GLU A 1 111 ? 5.626 9.187 -4.792 1.00 95.44 111 GLU A O 1
ATOM 875 N N . ILE A 1 112 ? 6.450 11.213 -5.313 1.00 97.12 112 ILE A N 1
ATOM 876 C CA . ILE A 1 112 ? 6.425 11.733 -3.938 1.00 97.12 112 ILE A CA 1
ATOM 877 C C . ILE A 1 112 ? 4.989 11.755 -3.406 1.00 97.12 112 ILE A C 1
ATOM 879 O O . ILE A 1 112 ? 4.723 11.231 -2.321 1.00 97.12 112 ILE A O 1
ATOM 883 N N . ASP A 1 113 ? 4.052 12.293 -4.184 1.00 96.81 113 ASP A N 1
ATOM 884 C CA . ASP A 1 113 ? 2.661 12.427 -3.768 1.00 96.81 113 ASP A CA 1
ATOM 885 C C . ASP A 1 113 ? 1.998 11.071 -3.544 1.00 96.81 113 ASP A C 1
ATOM 887 O O . ASP A 1 113 ? 1.360 10.844 -2.512 1.00 96.81 113 ASP A O 1
ATOM 891 N N . LEU A 1 114 ? 2.171 10.135 -4.479 1.00 97.44 114 LEU A N 1
ATOM 892 C CA . LEU A 1 114 ? 1.527 8.831 -4.384 1.00 97.44 114 LEU A CA 1
ATOM 893 C C . LEU A 1 114 ? 2.206 7.904 -3.370 1.00 97.44 114 LEU A C 1
ATOM 895 O O . LEU A 1 114 ? 1.520 7.221 -2.616 1.00 97.44 114 LEU A O 1
ATOM 899 N N . ASN A 1 115 ? 3.539 7.858 -3.342 1.00 96.75 115 ASN A N 1
ATOM 900 C CA . ASN A 1 115 ? 4.264 6.878 -2.532 1.00 96.75 115 ASN A CA 1
ATOM 901 C C . ASN A 1 115 ? 4.523 7.351 -1.099 1.00 96.75 115 ASN A C 1
ATOM 903 O O . ASN A 1 115 ? 4.803 6.506 -0.249 1.00 96.75 115 ASN A O 1
ATOM 907 N N . TYR A 1 116 ? 4.483 8.661 -0.831 1.00 97.56 116 TYR A N 1
ATOM 908 C CA . TYR A 1 116 ? 4.832 9.221 0.475 1.00 97.56 116 TYR A CA 1
ATOM 909 C C . TYR A 1 116 ? 3.767 10.177 1.024 1.00 97.56 116 TYR A C 1
ATOM 911 O O . TYR A 1 116 ? 3.150 9.865 2.044 1.00 97.56 116 TYR A O 1
ATOM 919 N N . THR A 1 117 ? 3.493 11.298 0.352 1.00 98.44 117 THR A N 1
ATOM 920 C CA . THR A 1 117 ? 2.589 12.337 0.880 1.00 98.44 117 THR A CA 1
ATOM 921 C C . THR A 1 117 ? 1.191 11.783 1.160 1.00 98.44 117 THR A C 1
ATOM 923 O O . THR A 1 117 ? 0.647 11.977 2.249 1.00 98.44 117 THR A O 1
ATOM 926 N N . SER A 1 118 ? 0.604 11.055 0.208 1.00 98.25 118 SER A N 1
ATOM 927 C CA . SER A 1 118 ? -0.755 10.534 0.351 1.00 98.25 118 SER A CA 1
ATOM 928 C C . SER A 1 118 ? -0.895 9.458 1.434 1.00 98.25 118 SER A C 1
ATOM 930 O O . SER A 1 118 ? -1.864 9.564 2.192 1.00 98.25 118 SER A O 1
ATOM 932 N N . PRO A 1 119 ? 0.040 8.500 1.638 1.00 98.06 119 PRO A N 1
ATOM 933 C CA . PRO A 1 119 ? 0.032 7.667 2.836 1.00 98.06 119 PRO A CA 1
ATOM 934 C C . PRO A 1 119 ? 0.005 8.455 4.148 1.00 98.06 119 PRO A C 1
ATOM 936 O O . PRO A 1 119 ? -0.834 8.172 4.999 1.00 98.06 119 PRO A O 1
ATOM 939 N N . LEU A 1 120 ? 0.868 9.463 4.312 1.00 98.31 120 LEU A N 1
ATOM 940 C CA . LEU A 1 120 ? 0.952 10.251 5.549 1.00 98.31 120 LEU A CA 1
ATOM 941 C C . LEU A 1 120 ? -0.348 11.014 5.828 1.00 98.31 120 LEU A C 1
ATOM 943 O O . LEU A 1 120 ? -0.861 10.991 6.951 1.00 98.31 120 LEU A O 1
ATOM 947 N N . LEU A 1 121 ? -0.913 11.650 4.801 1.00 98.69 121 LEU A N 1
ATOM 948 C CA . LEU A 1 121 ? -2.193 12.349 4.907 1.00 98.69 121 LEU A CA 1
ATOM 949 C C . LEU A 1 121 ? -3.348 11.383 5.179 1.00 98.69 121 LEU A C 1
ATOM 951 O O . LEU A 1 121 ? -4.219 11.687 5.989 1.00 98.69 121 LEU A O 1
ATOM 955 N N . THR A 1 122 ? -3.331 10.199 4.564 1.00 98.75 122 THR A N 1
ATOM 956 C CA . THR A 1 122 ? -4.334 9.155 4.813 1.00 98.75 122 THR A CA 1
ATOM 957 C C . THR A 1 122 ? -4.268 8.693 6.260 1.00 98.75 122 THR A C 1
ATOM 959 O O . THR A 1 122 ? -5.284 8.680 6.943 1.00 98.75 122 THR A O 1
ATOM 962 N N . ILE A 1 123 ? -3.078 8.389 6.777 1.00 98.44 123 ILE A N 1
ATOM 963 C CA . ILE A 1 123 ? -2.906 8.014 8.185 1.00 98.44 123 ILE A CA 1
ATOM 964 C C . ILE A 1 123 ? -3.439 9.124 9.077 1.00 98.44 123 ILE A C 1
ATOM 966 O O . ILE A 1 123 ? -4.272 8.855 9.929 1.00 98.44 123 ILE A O 1
ATOM 970 N N . THR A 1 124 ? -3.034 10.370 8.832 1.00 98.31 124 THR A N 1
ATOM 971 C CA . THR A 1 124 ? -3.486 11.534 9.607 1.00 98.31 124 THR A CA 1
ATOM 972 C C . THR A 1 124 ? -5.012 11.657 9.617 1.00 98.31 124 THR A C 1
ATOM 974 O O . THR A 1 124 ? -5.602 11.904 10.666 1.00 98.31 124 THR A O 1
ATOM 977 N N . ALA A 1 125 ? -5.666 11.436 8.475 1.00 98.69 125 ALA A N 1
ATOM 978 C CA . ALA A 1 125 ? -7.114 11.554 8.339 1.00 98.69 125 ALA A CA 1
ATOM 979 C C . ALA A 1 125 ? -7.893 10.381 8.968 1.00 98.69 125 ALA A C 1
ATOM 981 O O . ALA A 1 125 ? -8.974 10.593 9.516 1.00 98.69 125 ALA A O 1
ATOM 982 N N . PHE A 1 126 ? -7.353 9.158 8.928 1.00 98.62 126 PHE A N 1
ATOM 983 C CA . PHE A 1 126 ? -7.984 7.965 9.511 1.00 98.62 126 PHE A CA 1
ATOM 984 C C . PHE A 1 126 ? -7.627 7.743 10.988 1.00 98.62 126 PHE A C 1
ATOM 986 O O . PHE A 1 126 ? -8.351 7.038 11.691 1.00 98.62 126 PHE A O 1
ATOM 993 N N . LEU A 1 127 ? -6.540 8.334 11.493 1.00 97.12 127 LEU A N 1
ATOM 994 C CA . LEU A 1 127 ? -6.056 8.087 12.852 1.00 97.12 127 LEU A CA 1
ATOM 995 C C . LEU A 1 127 ? -7.086 8.431 13.944 1.00 97.12 127 LEU A C 1
ATOM 997 O O . LEU A 1 127 ? -7.233 7.612 14.850 1.00 97.12 127 LEU A O 1
ATOM 1001 N N . PRO A 1 128 ? -7.855 9.541 13.877 1.00 97.12 128 PRO A N 1
ATOM 1002 C CA . PRO A 1 128 ? -8.904 9.813 14.864 1.00 97.12 128 PRO A CA 1
ATOM 1003 C C . PRO A 1 128 ? -9.941 8.686 14.962 1.00 97.12 128 PRO A C 1
ATOM 1005 O O . PRO A 1 128 ? -10.339 8.303 16.061 1.00 97.12 128 PRO A O 1
ATOM 1008 N N . HIS A 1 129 ? -10.324 8.108 13.819 1.00 97.25 129 HIS A N 1
ATOM 1009 C CA . HIS A 1 129 ? -11.230 6.962 13.760 1.00 97.25 129 HIS A CA 1
ATOM 1010 C C . HIS A 1 129 ? -10.598 5.717 14.388 1.00 97.25 129 HIS A C 1
ATOM 1012 O O . HIS A 1 129 ? -11.181 5.132 15.297 1.00 97.25 129 HIS A O 1
ATOM 1018 N N . LEU A 1 130 ? -9.371 5.355 13.995 1.00 96.56 130 LEU A N 1
ATOM 1019 C CA . LEU A 1 130 ? -8.667 4.190 14.554 1.00 96.56 130 LEU A CA 1
ATOM 1020 C C . LEU A 1 130 ? -8.414 4.317 16.069 1.00 96.56 130 LEU A C 1
ATOM 1022 O O . LEU A 1 130 ? -8.467 3.322 16.792 1.00 96.56 130 LEU A O 1
ATOM 1026 N N . ILE A 1 131 ? -8.182 5.536 16.568 1.00 95.56 131 ILE A N 1
ATOM 1027 C CA . ILE A 1 131 ? -8.091 5.827 18.006 1.00 95.56 131 ILE A CA 1
ATOM 1028 C C . ILE A 1 131 ? -9.433 5.559 18.689 1.00 95.56 131 ILE A C 1
ATOM 1030 O O . ILE A 1 131 ? -9.462 4.907 19.732 1.00 95.56 131 ILE A O 1
ATOM 1034 N N . SER A 1 132 ? -10.542 6.010 18.095 1.00 94.19 132 SER A N 1
ATOM 1035 C CA . SER A 1 132 ? -11.881 5.838 18.674 1.00 94.19 132 SER A CA 1
ATOM 1036 C C . SER A 1 132 ? -12.269 4.367 18.881 1.00 94.19 132 SER A C 1
ATOM 1038 O O . SER A 1 132 ? -12.954 4.053 19.853 1.00 94.19 132 SER A O 1
ATOM 1040 N N . LEU A 1 133 ? -11.746 3.454 18.049 1.00 92.94 133 LEU A N 1
ATOM 1041 C CA . LEU A 1 133 ? -11.964 2.005 18.169 1.00 92.94 133 LEU A CA 1
ATOM 1042 C C . LEU A 1 133 ? -11.356 1.385 19.436 1.00 92.94 133 LEU A C 1
ATOM 1044 O O . LEU A 1 133 ? -11.778 0.307 19.861 1.00 92.94 133 LEU A O 1
ATOM 1048 N N . GLY A 1 134 ? -10.376 2.053 20.048 1.00 85.62 134 GLY A N 1
ATOM 1049 C CA . GLY A 1 134 ? -9.794 1.615 21.314 1.00 85.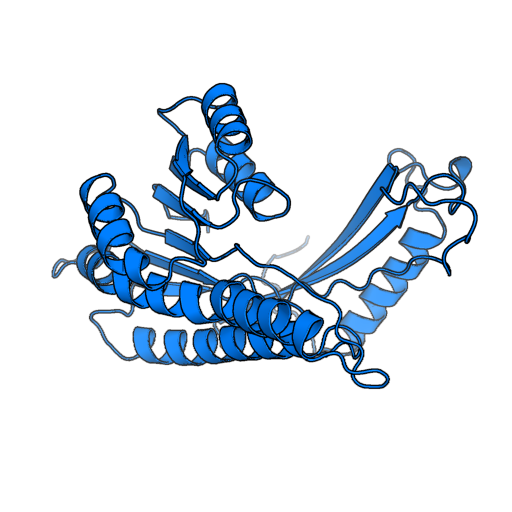62 134 GLY A CA 1
ATOM 1050 C C . GLY A 1 134 ? -10.778 1.732 22.477 1.00 85.62 134 GLY A C 1
ATOM 1051 O O . GLY A 1 134 ? -10.742 0.912 23.387 1.00 85.62 134 GLY A O 1
ATOM 1052 N N . GLY A 1 135 ? -11.699 2.702 22.424 1.00 70.44 135 GLY A N 1
ATOM 1053 C CA . GLY A 1 135 ? -12.657 2.974 23.495 1.00 70.44 135 GLY A CA 1
ATOM 1054 C C . GLY A 1 135 ? -12.008 3.303 24.854 1.00 70.44 135 GLY A C 1
ATOM 1055 O O . GLY A 1 135 ? -10.813 3.143 25.074 1.00 70.44 135 GLY A O 1
ATOM 1056 N N . GLY A 1 136 ? -12.813 3.785 25.803 1.00 58.47 136 GLY A N 1
ATOM 1057 C CA . GLY A 1 136 ? -12.418 3.924 27.216 1.00 58.47 136 GLY A CA 1
ATOM 1058 C C . GLY A 1 136 ? -12.755 2.693 28.073 1.00 58.47 136 GLY A C 1
ATOM 1059 O O . GLY A 1 136 ? -12.756 2.791 29.296 1.00 58.47 136 GLY A O 1
ATOM 1060 N N . GLY A 1 137 ? -13.134 1.573 27.444 1.00 57.09 137 GLY A N 1
ATOM 1061 C CA . GLY A 1 137 ? -13.631 0.359 28.101 1.00 57.09 137 GLY A CA 1
ATOM 1062 C C . GLY A 1 137 ? -12.589 -0.760 28.220 1.00 57.09 137 GLY A C 1
ATOM 1063 O O . GLY A 1 137 ? -11.463 -0.644 27.749 1.00 57.09 137 GLY A O 1
ATOM 1064 N N . SER A 1 138 ? -12.977 -1.879 28.836 1.00 60.38 138 SER A N 1
ATOM 1065 C CA . SER A 1 138 ? -12.081 -2.979 29.242 1.00 60.38 138 SER A CA 1
ATOM 1066 C C . SER A 1 138 ? -11.563 -3.885 28.107 1.00 60.38 138 SER A C 1
ATOM 1068 O O . SER A 1 138 ? -10.782 -4.796 28.372 1.00 60.38 138 SER A O 1
ATOM 1070 N N . SER A 1 139 ? -11.991 -3.689 26.854 1.00 71.94 139 SER A N 1
ATOM 1071 C CA . SER A 1 139 ? -11.493 -4.441 25.688 1.00 71.94 139 SER A CA 1
ATOM 1072 C C . SER A 1 139 ? -11.450 -3.559 24.435 1.00 71.94 139 SER A C 1
ATOM 1074 O O . SER A 1 139 ? -12.493 -3.347 23.814 1.00 71.94 139 SER A O 1
ATOM 1076 N N . PRO A 1 140 ? -10.270 -3.034 24.059 1.00 80.56 140 PRO A N 1
ATOM 1077 C CA . PRO A 1 140 ? -10.114 -2.230 22.852 1.00 80.56 140 PRO A CA 1
ATOM 1078 C C . PRO A 1 140 ? -10.257 -3.084 21.588 1.00 80.56 140 PRO A C 1
ATOM 1080 O O . PRO A 1 140 ? -9.749 -4.207 21.531 1.00 80.56 140 PRO A O 1
ATOM 1083 N N . THR A 1 141 ? -10.887 -2.538 20.543 1.00 88.12 141 THR A N 1
ATOM 1084 C CA . THR A 1 141 ? -10.881 -3.183 19.221 1.00 88.12 141 THR A CA 1
ATOM 1085 C C . THR A 1 141 ? -9.488 -3.024 18.609 1.00 88.12 141 THR A C 1
ATOM 1087 O O . THR A 1 141 ? -9.034 -1.889 18.449 1.00 88.12 141 THR A O 1
ATOM 1090 N N . PRO A 1 142 ? -8.789 -4.115 18.241 1.00 88.31 142 PRO A N 1
ATOM 1091 C CA . PRO A 1 142 ? -7.486 -4.013 17.599 1.00 88.31 142 PRO A CA 1
ATOM 1092 C C . PRO A 1 142 ? -7.579 -3.244 16.282 1.00 88.31 142 PRO A C 1
ATOM 1094 O O . PRO A 1 142 ? -8.443 -3.529 15.449 1.00 88.31 142 PRO A O 1
ATOM 1097 N N . ALA A 1 143 ? -6.652 -2.314 16.074 1.00 93.44 143 ALA A N 1
ATOM 1098 C CA . ALA A 1 143 ? -6.558 -1.544 14.843 1.00 93.44 143 ALA A CA 1
ATOM 1099 C C . ALA A 1 143 ? -5.168 -1.675 14.213 1.00 93.44 143 ALA A C 1
ATOM 1101 O O . ALA A 1 143 ? -4.196 -1.977 14.908 1.00 93.44 143 ALA A O 1
ATOM 1102 N N . SER A 1 144 ? -5.050 -1.448 12.904 1.00 91.19 144 SER A N 1
ATOM 1103 C CA . SER A 1 144 ? -3.743 -1.433 12.248 1.00 91.19 144 SER A CA 1
ATOM 1104 C C . SER A 1 144 ? -3.601 -0.454 11.091 1.00 91.19 144 SER A C 1
ATOM 1106 O O . SER A 1 144 ? -4.527 -0.192 10.327 1.00 91.19 144 SER A O 1
ATOM 1108 N N . VAL A 1 145 ? -2.375 0.034 10.937 1.00 93.62 145 VAL A N 1
ATOM 1109 C CA . VAL A 1 145 ? -1.891 0.737 9.751 1.00 93.62 145 VAL A CA 1
ATOM 1110 C C . VAL A 1 145 ? -0.828 -0.140 9.113 1.00 93.62 145 VAL A C 1
ATOM 1112 O O . VAL A 1 145 ? 0.161 -0.483 9.758 1.00 93.62 145 VAL A O 1
ATOM 1115 N N . ILE A 1 146 ? -1.036 -0.516 7.858 1.00 87.19 146 ILE A N 1
ATOM 1116 C CA . ILE A 1 146 ? -0.168 -1.428 7.122 1.00 87.19 146 ILE A CA 1
ATOM 1117 C C . ILE A 1 146 ? 0.453 -0.669 5.944 1.00 87.19 146 ILE A C 1
ATOM 1119 O O . ILE A 1 146 ? -0.268 -0.197 5.067 1.00 87.19 146 ILE A O 1
ATOM 1123 N N . LEU A 1 147 ? 1.783 -0.536 5.921 1.00 87.00 147 LEU A N 1
ATOM 1124 C CA . LEU A 1 147 ? 2.515 0.242 4.910 1.00 87.00 147 LEU A CA 1
ATOM 1125 C C . LEU A 1 147 ? 3.267 -0.664 3.934 1.00 87.00 147 LEU A C 1
ATOM 1127 O O . LEU A 1 147 ? 4.238 -1.310 4.321 1.00 87.00 147 LEU A O 1
ATOM 1131 N N . VAL A 1 148 ? 2.885 -0.668 2.655 1.00 84.44 148 VAL A N 1
ATOM 1132 C CA . VAL A 1 148 ? 3.641 -1.415 1.637 1.00 84.44 148 VAL A CA 1
ATOM 1133 C C . VAL A 1 148 ? 4.830 -0.583 1.168 1.00 84.44 148 VAL A C 1
ATOM 1135 O O . VAL A 1 148 ? 4.701 0.394 0.419 1.00 84.44 148 VAL A O 1
ATOM 1138 N N . THR A 1 149 ? 6.013 -0.978 1.630 1.00 85.44 149 THR A N 1
ATOM 1139 C CA . THR A 1 149 ? 7.278 -0.322 1.281 1.00 85.44 149 THR A CA 1
ATOM 1140 C C . THR A 1 149 ? 7.948 -1.022 0.093 1.00 85.44 149 THR A C 1
ATOM 1142 O O . THR A 1 149 ? 7.284 -1.310 -0.900 1.00 85.44 149 THR A O 1
ATOM 1145 N N . SER A 1 150 ? 9.262 -1.226 0.133 1.00 79.81 150 SER A N 1
ATOM 1146 C CA . SER A 1 150 ? 10.027 -1.979 -0.860 1.00 79.81 150 SER A CA 1
ATOM 1147 C C . SER A 1 150 ? 11.396 -2.310 -0.273 1.00 79.81 150 SER A C 1
ATOM 1149 O O . SER A 1 150 ? 11.901 -1.567 0.563 1.00 79.81 150 SER A O 1
ATOM 1151 N N . GLY A 1 151 ? 12.046 -3.366 -0.754 1.00 69.12 151 GLY A N 1
ATOM 1152 C CA . GLY A 1 151 ? 13.466 -3.598 -0.491 1.00 69.12 151 GLY A CA 1
ATOM 1153 C C . GLY A 1 151 ? 14.363 -2.477 -1.021 1.00 69.12 151 GLY A C 1
ATOM 1154 O O . GLY A 1 151 ? 15.415 -2.213 -0.445 1.00 69.12 151 GLY A O 1
ATOM 1155 N N . LEU A 1 152 ? 13.888 -1.726 -2.023 1.00 78.50 152 LEU A N 1
ATOM 1156 C CA . LEU A 1 152 ? 14.535 -0.504 -2.507 1.00 78.50 152 LEU A CA 1
ATOM 1157 C C . LEU A 1 152 ? 14.545 0.640 -1.477 1.00 78.50 152 LEU A C 1
ATOM 1159 O O . LEU A 1 152 ? 15.221 1.641 -1.690 1.00 78.50 152 LEU A O 1
ATOM 1163 N N . ALA A 1 153 ? 13.830 0.490 -0.354 1.00 79.12 153 ALA A N 1
ATOM 1164 C CA . ALA A 1 153 ? 13.952 1.375 0.801 1.00 79.12 153 ALA A CA 1
ATOM 1165 C C . ALA A 1 153 ? 15.270 1.175 1.577 1.00 79.12 153 ALA A C 1
ATOM 1167 O O . ALA A 1 153 ? 15.672 2.082 2.306 1.00 79.12 153 ALA A O 1
ATOM 1168 N N . ILE A 1 154 ? 15.907 0.000 1.446 1.00 73.94 154 ILE A N 1
ATOM 1169 C CA . ILE A 1 154 ? 17.196 -0.336 2.075 1.00 73.94 154 ILE A CA 1
ATOM 1170 C C . ILE A 1 154 ? 18.314 -0.346 1.035 1.00 73.94 154 ILE A C 1
ATOM 1172 O O . ILE A 1 154 ? 19.345 0.289 1.232 1.00 73.94 154 ILE A O 1
ATOM 1176 N N . VAL A 1 155 ? 18.120 -1.094 -0.056 1.00 73.81 155 VAL A N 1
ATOM 1177 C CA . VAL A 1 155 ? 19.134 -1.322 -1.091 1.00 73.81 155 VAL A CA 1
ATOM 1178 C C . VAL A 1 155 ? 18.710 -0.570 -2.352 1.00 73.81 155 VAL A C 1
ATOM 1180 O O . VAL A 1 155 ? 17.860 -1.065 -3.095 1.00 73.81 155 VAL A O 1
ATOM 1183 N N . PRO A 1 156 ? 19.233 0.644 -2.594 1.00 73.88 156 PRO A N 1
ATOM 1184 C CA . PRO A 1 156 ? 18.750 1.493 -3.674 1.00 73.88 156 PRO A CA 1
ATOM 1185 C C . PRO A 1 156 ? 19.153 0.963 -5.057 1.00 73.88 156 PRO A C 1
ATOM 1187 O O . PRO A 1 156 ? 20.227 0.397 -5.246 1.00 73.88 156 PRO A O 1
ATOM 1190 N N . MET A 1 157 ? 18.309 1.225 -6.057 1.00 78.00 157 MET A N 1
ATOM 1191 C CA . MET A 1 157 ? 18.578 0.948 -7.470 1.00 78.00 157 MET A CA 1
ATOM 1192 C C . MET A 1 157 ? 18.783 2.267 -8.223 1.00 78.00 157 MET A C 1
ATOM 1194 O O . MET A 1 157 ? 17.866 3.086 -8.289 1.00 78.00 157 MET A O 1
ATOM 1198 N N . ALA A 1 158 ? 19.956 2.451 -8.843 1.00 80.62 158 ALA A N 1
ATOM 1199 C CA . ALA A 1 158 ? 20.387 3.728 -9.432 1.00 80.62 158 ALA A CA 1
ATOM 1200 C C . ALA A 1 158 ? 19.363 4.355 -10.399 1.00 80.62 158 ALA A C 1
ATOM 1202 O O . ALA A 1 158 ? 19.034 5.532 -10.279 1.00 80.62 158 ALA A O 1
ATOM 1203 N N . ARG A 1 159 ? 18.780 3.554 -11.302 1.00 82.06 159 ARG A N 1
ATOM 1204 C CA . ARG A 1 159 ? 17.789 4.028 -12.288 1.00 82.06 159 ARG A CA 1
ATOM 1205 C C . ARG A 1 159 ? 16.463 4.513 -11.682 1.00 82.06 159 ARG A C 1
ATOM 1207 O O . ARG A 1 159 ? 15.666 5.120 -12.387 1.00 82.06 159 ARG A O 1
ATOM 1214 N N . CYS A 1 160 ? 16.193 4.219 -10.411 1.00 85.62 160 CYS A N 1
ATOM 1215 C CA . CYS A 1 160 ? 14.934 4.517 -9.723 1.00 85.62 160 CYS A CA 1
ATOM 1216 C C . CYS A 1 160 ? 15.184 5.286 -8.416 1.00 85.62 160 CYS A C 1
ATOM 1218 O O . CYS A 1 160 ? 14.522 5.035 -7.410 1.00 85.62 160 CYS A O 1
ATOM 1220 N N . ALA A 1 161 ? 16.148 6.212 -8.420 1.00 88.06 161 ALA A N 1
ATOM 1221 C CA . ALA A 1 161 ? 16.577 6.939 -7.225 1.00 88.06 161 ALA A CA 1
ATOM 1222 C C . ALA A 1 161 ? 15.413 7.613 -6.472 1.00 88.06 161 ALA A C 1
ATOM 1224 O O . ALA A 1 161 ? 15.298 7.449 -5.260 1.00 88.06 161 ALA A O 1
ATOM 1225 N N . ASN A 1 162 ? 14.506 8.298 -7.179 1.00 94.69 162 ASN A N 1
ATOM 1226 C CA . ASN A 1 162 ? 13.365 8.967 -6.546 1.00 94.69 162 ASN A CA 1
ATOM 1227 C C . ASN A 1 162 ? 12.388 7.971 -5.894 1.00 94.69 162 ASN A C 1
ATOM 1229 O O . ASN A 1 162 ? 12.011 8.148 -4.737 1.00 94.69 162 ASN A O 1
ATOM 1233 N N . TYR A 1 163 ? 12.060 6.867 -6.574 1.00 92.12 163 TYR A N 1
ATOM 1234 C CA . TYR A 1 163 ? 11.276 5.777 -5.988 1.00 92.12 163 TYR A CA 1
ATOM 1235 C C . TYR A 1 163 ? 11.899 5.251 -4.689 1.00 92.12 163 TYR A C 1
ATOM 1237 O O . TYR A 1 163 ? 11.206 5.168 -3.671 1.00 92.12 163 TYR A O 1
ATOM 1245 N N . CYS A 1 164 ? 13.203 4.941 -4.712 1.00 89.06 164 CYS A N 1
ATOM 1246 C CA . CYS A 1 164 ? 13.939 4.456 -3.541 1.00 89.06 164 CYS A CA 1
ATOM 1247 C C . CYS A 1 164 ? 13.787 5.443 -2.380 1.00 89.06 164 CYS A C 1
ATOM 1249 O O . CYS A 1 164 ? 13.327 5.053 -1.310 1.00 89.06 164 CYS A O 1
ATOM 1251 N N . SER A 1 165 ? 14.032 6.735 -2.630 1.00 95.25 165 SER A N 1
ATOM 1252 C CA . SER A 1 165 ? 13.868 7.803 -1.639 1.00 95.25 165 SER A CA 1
ATOM 1253 C C . SER A 1 165 ? 12.462 7.841 -1.036 1.00 95.25 165 SER A C 1
ATOM 1255 O O . SER A 1 165 ? 12.325 7.898 0.185 1.00 95.25 165 SER A O 1
ATOM 1257 N N . THR A 1 166 ? 11.404 7.748 -1.853 1.00 96.81 166 THR A N 1
ATOM 1258 C CA . THR A 1 166 ? 10.020 7.754 -1.338 1.00 96.81 166 THR A CA 1
ATOM 1259 C C . THR A 1 166 ? 9.712 6.537 -0.463 1.00 96.81 166 THR A C 1
ATOM 1261 O O . THR A 1 166 ? 9.060 6.670 0.574 1.00 96.81 166 THR A O 1
ATOM 1264 N N . LYS A 1 167 ? 10.213 5.349 -0.828 1.00 90.88 167 LYS A N 1
ATOM 1265 C CA . LYS A 1 167 ? 10.012 4.122 -0.046 1.00 90.88 167 LYS A CA 1
ATOM 1266 C C . LYS A 1 167 ? 10.864 4.104 1.222 1.00 90.88 167 LYS A C 1
ATOM 1268 O O . LYS A 1 167 ? 10.357 3.662 2.252 1.00 90.88 167 LYS A O 1
ATOM 1273 N N . SER A 1 168 ? 12.085 4.640 1.193 1.00 90.25 168 SER A N 1
ATOM 1274 C CA . SER A 1 168 ? 12.900 4.879 2.391 1.00 90.25 168 SER A CA 1
ATOM 1275 C C . SER A 1 168 ? 12.212 5.856 3.340 1.00 90.25 168 SER A C 1
ATOM 1277 O O . SER A 1 168 ? 12.134 5.576 4.535 1.00 90.25 168 SER A O 1
ATOM 1279 N N . ALA A 1 169 ? 11.660 6.960 2.830 1.00 96.00 169 ALA A N 1
ATOM 1280 C CA . ALA A 1 169 ? 10.935 7.935 3.640 1.00 96.00 169 ALA A CA 1
ATOM 1281 C C . ALA A 1 169 ? 9.699 7.310 4.308 1.00 96.00 169 ALA A C 1
ATOM 1283 O O . ALA A 1 169 ? 9.536 7.420 5.523 1.00 96.00 169 ALA A O 1
ATOM 1284 N N . LEU A 1 170 ? 8.871 6.579 3.548 1.00 94.56 170 LEU A N 1
ATOM 1285 C CA . LEU A 1 170 ? 7.700 5.883 4.091 1.00 94.56 170 LEU A CA 1
ATOM 1286 C C . LEU A 1 170 ? 8.088 4.817 5.128 1.00 94.56 170 LEU A C 1
ATOM 1288 O O . LEU A 1 170 ? 7.416 4.675 6.149 1.00 94.56 170 LEU A O 1
ATOM 1292 N N . HIS A 1 171 ? 9.176 4.082 4.882 1.00 87.75 171 HIS A N 1
ATOM 1293 C CA . HIS A 1 171 ? 9.687 3.069 5.800 1.00 87.75 171 HIS A CA 1
ATOM 1294 C C . HIS A 1 171 ? 10.086 3.673 7.153 1.00 87.75 171 HIS A C 1
ATOM 1296 O O . HIS A 1 171 ? 9.582 3.247 8.192 1.00 87.75 171 HIS A O 1
ATOM 1302 N N . HIS A 1 172 ? 10.936 4.704 7.145 1.00 88.56 172 HIS A N 1
ATOM 1303 C CA . HIS A 1 172 ? 11.375 5.368 8.374 1.00 88.56 172 HIS A CA 1
ATOM 1304 C C . HIS A 1 172 ? 10.212 6.049 9.097 1.00 88.56 172 HIS A C 1
ATOM 1306 O O . HIS A 1 172 ? 10.095 5.928 10.316 1.00 88.56 172 HIS A O 1
ATOM 1312 N N . PHE A 1 173 ? 9.302 6.684 8.351 1.00 94.56 173 PHE A N 1
ATOM 1313 C CA . PHE A 1 173 ? 8.071 7.227 8.918 1.00 94.56 173 PHE A CA 1
ATOM 1314 C C . PHE A 1 173 ? 7.263 6.146 9.650 1.00 94.56 173 PHE A C 1
ATOM 1316 O O . PHE A 1 173 ? 6.819 6.372 10.773 1.00 94.56 173 PHE A O 1
ATOM 1323 N N . GLY A 1 174 ? 7.115 4.954 9.063 1.00 88.38 174 GLY A N 1
ATOM 1324 C CA . GLY A 1 174 ? 6.437 3.825 9.699 1.00 88.38 174 GLY A CA 1
ATOM 1325 C C . GLY A 1 174 ? 7.077 3.397 11.023 1.00 88.38 174 GLY A C 1
ATOM 1326 O O . GLY A 1 174 ? 6.356 3.130 11.986 1.00 88.38 174 GLY A O 1
ATOM 1327 N N . LEU A 1 175 ? 8.413 3.363 11.097 1.00 84.69 175 LEU A N 1
ATOM 1328 C CA . LEU A 1 175 ? 9.144 3.025 12.325 1.00 84.69 175 LEU A CA 1
ATOM 1329 C C . LEU A 1 175 ? 8.894 4.068 13.421 1.00 84.69 175 LEU A C 1
ATOM 1331 O O . LEU A 1 175 ? 8.556 3.715 14.554 1.00 84.69 175 LEU A O 1
ATOM 1335 N N . SER A 1 176 ? 8.995 5.354 13.076 1.00 89.69 176 SER A N 1
ATOM 1336 C CA . SER A 1 176 ? 8.711 6.447 14.008 1.00 89.69 176 SER A CA 1
ATOM 1337 C C . SER A 1 176 ? 7.249 6.448 14.455 1.00 89.69 176 SER A C 1
ATOM 1339 O O . SER A 1 176 ? 6.980 6.573 15.648 1.00 89.69 176 SER A O 1
ATOM 1341 N N . LEU A 1 177 ? 6.303 6.248 13.532 1.00 92.06 177 LEU A N 1
ATOM 1342 C CA . LEU A 1 177 ? 4.876 6.180 13.841 1.00 92.06 177 LEU A CA 1
ATOM 1343 C C . LEU A 1 177 ? 4.574 5.025 14.800 1.00 92.06 177 LEU A C 1
ATOM 1345 O O . LEU A 1 177 ? 3.842 5.218 15.766 1.00 92.06 177 LEU A O 1
ATOM 1349 N N . ARG A 1 178 ? 5.163 3.842 14.578 1.00 87.50 178 ARG A N 1
ATOM 1350 C CA . ARG A 1 178 ? 5.018 2.691 15.482 1.00 87.50 178 ARG A CA 1
ATOM 1351 C C . ARG A 1 178 ? 5.408 3.059 16.910 1.00 87.50 178 ARG A C 1
ATOM 1353 O O . ARG A 1 178 ? 4.617 2.848 17.826 1.00 87.50 178 ARG A O 1
ATOM 1360 N N . SER A 1 179 ? 6.596 3.639 17.077 1.00 84.56 179 SER A N 1
ATOM 1361 C CA . SER A 1 179 ? 7.107 4.059 18.384 1.00 84.56 179 SER A CA 1
ATOM 1362 C C . SER A 1 179 ? 6.202 5.110 19.038 1.00 84.56 179 SER A C 1
ATOM 1364 O O . SER A 1 179 ? 5.849 4.981 20.211 1.00 84.56 179 SER A O 1
ATOM 1366 N N . GLN A 1 180 ? 5.732 6.098 18.266 1.00 91.19 180 GLN A N 1
ATOM 1367 C CA . GLN A 1 180 ? 4.813 7.118 18.770 1.00 91.19 180 GLN A CA 1
ATOM 1368 C C . GLN A 1 180 ? 3.488 6.511 19.247 1.00 91.19 180 GLN A C 1
ATOM 1370 O O . GLN A 1 180 ? 3.078 6.777 20.377 1.00 91.19 180 GLN A O 1
ATOM 1375 N N . LEU A 1 181 ? 2.842 5.659 18.443 1.00 89.81 181 LEU A N 1
ATOM 1376 C CA . LEU A 1 181 ? 1.546 5.071 18.802 1.00 89.81 181 LEU A CA 1
ATOM 1377 C C . LEU A 1 181 ? 1.651 4.105 19.991 1.00 89.81 181 LEU A C 1
ATOM 1379 O O . LEU A 1 181 ? 0.735 4.059 20.811 1.00 89.81 181 LEU A O 1
ATOM 1383 N N . GLN A 1 182 ? 2.769 3.392 20.140 1.00 86.44 182 GLN A N 1
ATOM 1384 C CA . GLN A 1 182 ? 3.006 2.502 21.282 1.00 86.44 182 GLN A CA 1
ATOM 1385 C C . GLN A 1 182 ? 3.274 3.248 22.595 1.00 86.44 182 GLN A C 1
ATOM 1387 O O . GLN A 1 182 ? 2.991 2.711 23.661 1.00 86.44 182 GLN A O 1
ATOM 1392 N N . SER A 1 183 ? 3.782 4.483 22.543 1.00 88.38 183 SER A N 1
ATOM 1393 C CA . SER A 1 183 ? 4.117 5.246 23.755 1.00 88.38 183 SER A CA 1
ATOM 1394 C C . SER A 1 183 ? 2.904 5.838 24.487 1.00 88.38 183 SER A C 1
ATOM 1396 O O . SER A 1 183 ? 3.038 6.324 25.609 1.00 88.38 183 SER A O 1
ATOM 1398 N N . SER A 1 184 ? 1.710 5.788 23.885 1.00 88.75 184 SER A N 1
ATOM 1399 C CA . SER A 1 184 ? 0.487 6.358 24.453 1.00 88.75 184 SER A CA 1
ATOM 1400 C C . SER A 1 184 ? -0.581 5.280 24.709 1.00 88.75 184 SER A C 1
ATOM 1402 O O . SER A 1 184 ? -0.967 4.558 23.783 1.00 88.75 184 SER A O 1
ATOM 1404 N N . PRO A 1 185 ? -1.170 5.219 25.922 1.00 88.12 185 PRO A N 1
ATOM 1405 C CA . PRO A 1 185 ? -2.261 4.291 26.228 1.00 88.12 185 PRO A CA 1
ATOM 1406 C C . PRO A 1 185 ? -3.489 4.439 25.322 1.00 88.12 185 PRO A C 1
ATOM 1408 O O . PRO A 1 185 ? -4.233 3.480 25.143 1.00 88.12 185 PRO A O 1
ATOM 1411 N N . LYS A 1 186 ? -3.695 5.626 24.731 1.00 90.25 186 LYS A N 1
ATOM 1412 C CA . LYS A 1 186 ? -4.811 5.913 23.812 1.00 90.25 186 LYS A CA 1
ATOM 1413 C C . LYS A 1 186 ? -4.632 5.298 22.423 1.00 90.25 186 LYS A C 1
ATOM 1415 O O . LYS A 1 186 ? -5.570 5.301 21.636 1.00 90.25 186 LYS A O 1
ATOM 1420 N N . THR A 1 187 ? -3.420 4.869 22.089 1.00 91.62 187 THR A N 1
ATOM 1421 C CA . THR A 1 187 ? -3.019 4.472 20.731 1.00 91.62 187 THR A CA 1
ATOM 1422 C C . THR A 1 187 ? -2.325 3.115 20.690 1.00 91.62 187 THR A C 1
ATOM 1424 O O . THR A 1 187 ? -2.158 2.567 19.607 1.00 91.62 187 THR A O 1
ATOM 1427 N N . GLN A 1 188 ? -1.955 2.541 21.839 1.00 88.44 188 GLN A N 1
ATOM 1428 C CA . GLN A 1 188 ? -1.230 1.268 21.934 1.00 88.44 188 GLN A CA 1
ATOM 1429 C C . GLN A 1 188 ? -1.975 0.061 21.328 1.00 88.44 188 GLN A C 1
ATOM 1431 O O . GLN A 1 188 ? -1.351 -0.947 21.002 1.00 88.44 188 GLN A O 1
ATOM 1436 N N . HIS A 1 189 ? -3.301 0.146 21.151 1.00 88.81 189 HIS A N 1
ATOM 1437 C CA . HIS A 1 189 ? -4.101 -0.874 20.456 1.00 88.81 189 HIS A CA 1
ATOM 1438 C C . HIS A 1 189 ? -3.967 -0.813 18.926 1.00 88.81 189 HIS A C 1
ATOM 1440 O O . HIS A 1 189 ? -4.410 -1.734 18.237 1.00 88.81 189 HIS A O 1
ATOM 1446 N N . ILE A 1 190 ? -3.365 0.256 18.393 1.00 90.44 190 ILE A N 1
ATOM 1447 C CA . ILE A 1 190 ? -3.115 0.459 16.967 1.00 90.44 190 ILE A CA 1
ATOM 1448 C C . ILE A 1 190 ? -1.724 -0.078 16.627 1.00 90.44 190 ILE A C 1
ATOM 1450 O O . ILE A 1 190 ? -0.700 0.458 17.051 1.00 90.44 190 ILE A O 1
ATOM 1454 N N . ARG A 1 191 ? -1.668 -1.127 15.808 1.00 88.88 191 ARG A N 1
ATOM 1455 C CA . ARG A 1 191 ? -0.411 -1.702 15.321 1.00 88.88 191 ARG A CA 1
ATOM 1456 C C . ARG A 1 191 ? 0.013 -1.054 14.009 1.00 88.88 191 ARG A C 1
ATOM 1458 O O . ARG A 1 191 ? -0.738 -1.063 13.039 1.00 88.88 191 ARG A O 1
ATOM 1465 N N . VAL A 1 192 ? 1.246 -0.559 13.944 1.00 84.12 192 VAL A N 1
ATOM 1466 C CA . VAL A 1 192 ? 1.862 -0.146 12.674 1.00 84.12 192 VAL A CA 1
ATOM 1467 C C . VAL A 1 192 ? 2.690 -1.300 12.138 1.00 84.12 192 VAL A C 1
ATOM 1469 O O . VAL A 1 192 ? 3.756 -1.630 12.668 1.00 84.12 192 VAL A O 1
ATOM 1472 N N . ILE A 1 193 ? 2.192 -1.922 11.081 1.00 78.81 193 ILE A N 1
ATOM 1473 C CA . ILE A 1 193 ? 2.853 -3.026 10.402 1.00 78.81 193 ILE A CA 1
ATOM 1474 C C . ILE A 1 193 ? 3.517 -2.439 9.163 1.00 78.81 193 ILE A C 1
ATOM 1476 O O . ILE A 1 193 ? 2.881 -1.784 8.342 1.00 78.81 193 ILE A O 1
ATOM 1480 N N . ILE A 1 194 ? 4.812 -2.680 9.027 1.00 71.19 194 ILE A N 1
ATOM 1481 C CA . ILE A 1 194 ? 5.535 -2.416 7.787 1.00 71.19 194 ILE A CA 1
ATOM 1482 C C . ILE A 1 194 ? 5.751 -3.803 7.200 1.00 71.19 194 ILE A C 1
ATOM 1484 O O . ILE A 1 194 ? 6.803 -4.395 7.442 1.00 71.19 194 ILE A O 1
ATOM 1488 N N . PRO A 1 195 ? 4.713 -4.419 6.602 1.00 54.34 195 PRO A N 1
ATOM 1489 C CA . PRO A 1 195 ? 4.870 -5.753 6.072 1.00 54.34 195 PRO A CA 1
ATOM 1490 C C . PRO A 1 195 ? 5.930 -5.666 4.989 1.00 54.34 195 PRO A C 1
ATOM 1492 O O . PRO A 1 195 ? 5.789 -4.881 4.056 1.00 54.34 195 PRO A O 1
ATOM 1495 N N . ALA A 1 196 ? 6.954 -6.498 5.110 1.00 43.62 196 ALA A N 1
ATOM 1496 C CA . ALA A 1 196 ? 7.791 -6.872 3.989 1.00 43.62 196 ALA A CA 1
ATOM 1497 C C . ALA A 1 196 ? 8.614 -5.738 3.362 1.00 43.62 196 ALA A C 1
ATOM 1499 O O . ALA A 1 196 ? 8.130 -4.913 2.584 1.00 43.62 196 ALA A O 1
ATOM 1500 N N . TYR A 1 197 ? 9.929 -5.800 3.544 1.00 47.59 197 TYR A N 1
ATOM 1501 C CA . TYR A 1 197 ? 10.801 -5.347 2.473 1.00 47.59 197 TYR A CA 1
ATOM 1502 C C . TYR A 1 197 ? 10.553 -6.237 1.258 1.00 47.59 197 TYR A C 1
ATOM 1504 O O . TYR A 1 197 ? 11.178 -7.281 1.145 1.00 47.59 197 TYR A O 1
ATOM 1512 N N . THR A 1 198 ? 9.671 -5.850 0.333 1.00 41.44 198 THR A N 1
ATOM 1513 C CA . THR A 1 198 ? 9.592 -6.529 -0.967 1.00 41.44 198 THR A CA 1
ATOM 1514 C C . THR A 1 198 ? 10.876 -6.215 -1.734 1.00 41.44 198 THR A C 1
ATOM 1516 O O . THR A 1 198 ? 10.940 -5.275 -2.531 1.00 41.44 198 THR A O 1
ATOM 1519 N N . LEU A 1 199 ? 11.952 -6.918 -1.390 1.00 37.41 199 LEU A N 1
ATOM 1520 C CA . LEU A 1 199 ? 13.152 -7.040 -2.193 1.00 37.41 199 LEU A CA 1
ATOM 1521 C C . LEU A 1 199 ? 12.686 -7.759 -3.444 1.00 37.41 199 LEU A C 1
ATOM 1523 O O . LEU A 1 199 ? 12.225 -8.882 -3.364 1.00 37.41 199 LEU A O 1
ATOM 1527 N N . ILE A 1 200 ? 12.681 -7.071 -4.575 1.00 41.12 200 ILE A N 1
ATOM 1528 C CA . ILE A 1 200 ? 12.466 -7.711 -5.864 1.00 41.12 200 ILE A CA 1
ATOM 1529 C C . ILE A 1 200 ? 13.851 -7.784 -6.478 1.00 41.12 200 ILE A C 1
ATOM 1531 O O . ILE A 1 200 ? 14.315 -6.827 -7.093 1.00 41.12 200 ILE A O 1
ATOM 1535 N N . ALA A 1 201 ? 14.533 -8.902 -6.256 1.00 37.25 201 ALA A N 1
ATOM 1536 C CA . ALA A 1 201 ? 15.574 -9.318 -7.174 1.00 37.25 201 ALA A CA 1
ATOM 1537 C C . ALA A 1 201 ? 14.854 -10.025 -8.324 1.00 37.25 201 ALA A C 1
ATOM 1539 O O . ALA A 1 201 ? 14.374 -11.141 -8.161 1.00 37.25 201 ALA A O 1
ATOM 1540 N N . THR A 1 202 ? 14.688 -9.333 -9.449 1.00 42.84 202 THR A N 1
ATOM 1541 C CA . THR A 1 202 ? 14.403 -9.973 -10.737 1.00 42.84 202 THR A CA 1
ATOM 1542 C C . THR A 1 202 ? 15.742 -10.242 -11.401 1.00 42.84 202 THR A C 1
ATOM 1544 O O . THR A 1 202 ? 16.379 -9.300 -11.873 1.00 42.84 202 THR A O 1
ATOM 1547 N N . GLN A 1 203 ? 16.167 -11.502 -11.439 1.00 39.72 203 GLN A N 1
ATOM 1548 C CA . GLN A 1 203 ? 17.093 -11.946 -12.476 1.00 39.72 203 GLN A CA 1
ATOM 1549 C C . GLN A 1 203 ? 16.255 -12.182 -13.731 1.00 39.72 203 GLN A C 1
ATOM 1551 O O . GLN A 1 203 ? 15.538 -13.171 -13.826 1.00 39.72 203 GLN A O 1
ATOM 1556 N N . THR A 1 204 ? 16.293 -11.245 -14.672 1.00 46.16 204 THR A N 1
ATOM 1557 C CA . THR A 1 204 ? 16.040 -11.578 -16.076 1.00 46.16 204 THR A CA 1
ATOM 1558 C C . THR A 1 204 ? 17.401 -11.765 -16.742 1.00 46.16 204 THR A C 1
ATOM 1560 O O . THR A 1 204 ? 18.320 -10.992 -16.437 1.00 46.16 204 THR A O 1
ATOM 1563 N N . PRO A 1 205 ? 17.563 -12.738 -17.653 1.00 46.56 205 PRO A N 1
ATOM 1564 C CA . PRO A 1 205 ? 18.644 -12.698 -18.629 1.00 46.56 205 PRO A CA 1
ATOM 1565 C C . PRO A 1 205 ? 18.710 -11.305 -19.290 1.00 46.56 205 PRO A C 1
ATOM 1567 O O . PRO A 1 205 ? 17.714 -10.569 -19.292 1.00 46.56 205 PRO A O 1
ATOM 1570 N N . PRO A 1 206 ? 19.873 -10.882 -19.816 1.00 51.16 206 PRO A N 1
ATOM 1571 C CA . PRO A 1 206 ? 19.940 -9.649 -20.591 1.00 51.16 206 PRO A CA 1
ATOM 1572 C C . PRO A 1 206 ? 18.872 -9.689 -21.700 1.00 51.16 206 PRO A C 1
ATOM 1574 O O . PRO A 1 206 ? 18.761 -10.708 -22.378 1.00 51.16 206 PRO A O 1
ATOM 1577 N N . PRO A 1 207 ? 18.067 -8.622 -21.861 1.00 49.88 207 PRO A N 1
ATOM 1578 C CA . PRO A 1 207 ? 16.896 -8.653 -22.728 1.00 49.88 207 PRO A CA 1
ATOM 1579 C C . PRO A 1 207 ? 17.294 -8.944 -24.175 1.00 49.88 207 PRO A C 1
ATOM 1581 O O . PRO A 1 207 ? 18.198 -8.293 -24.706 1.00 49.88 207 PRO A O 1
ATOM 1584 N N . ASP A 1 208 ? 16.583 -9.868 -24.825 1.00 54.88 208 ASP A N 1
ATOM 1585 C CA . ASP A 1 208 ? 16.661 -10.019 -26.275 1.00 54.88 208 ASP A CA 1
ATOM 1586 C C . ASP A 1 208 ? 16.019 -8.775 -26.926 1.00 54.88 208 ASP A C 1
ATOM 1588 O O . ASP A 1 208 ? 14.819 -8.529 -26.750 1.00 54.88 208 ASP A O 1
ATOM 1592 N N . PRO A 1 209 ? 16.778 -7.962 -27.684 1.00 55.75 209 PRO A N 1
ATOM 1593 C CA . PRO A 1 209 ? 16.257 -6.749 -28.312 1.00 55.75 209 PRO A CA 1
ATOM 1594 C C . PRO A 1 209 ? 15.116 -7.007 -29.314 1.00 55.75 209 PRO A C 1
ATOM 1596 O O . PRO A 1 209 ? 14.429 -6.055 -29.707 1.00 55.75 209 PRO A O 1
ATOM 1599 N N . SER A 1 210 ? 14.901 -8.260 -29.730 1.00 57.62 210 SER A N 1
ATOM 1600 C CA . SER A 1 210 ? 13.847 -8.664 -30.662 1.00 57.62 210 SER A CA 1
ATOM 1601 C C . SER A 1 210 ? 12.486 -8.930 -30.003 1.00 57.62 210 SER A C 1
ATOM 1603 O O . SER A 1 210 ? 11.459 -8.791 -30.674 1.00 57.62 210 SER A O 1
ATOM 1605 N N . ASN A 1 211 ? 12.434 -9.226 -28.698 1.00 55.75 211 ASN A N 1
ATOM 1606 C CA . ASN A 1 211 ? 11.200 -9.621 -28.019 1.00 55.75 211 ASN A CA 1
ATOM 1607 C C . ASN A 1 211 ? 10.659 -8.495 -27.120 1.00 55.75 211 ASN A C 1
ATOM 1609 O O . ASN A 1 211 ? 11.054 -8.317 -25.971 1.00 55.75 211 ASN A O 1
ATOM 1613 N N . ARG A 1 212 ? 9.740 -7.684 -27.664 1.00 52.44 212 ARG A N 1
ATOM 1614 C CA . ARG A 1 212 ? 9.163 -6.508 -26.975 1.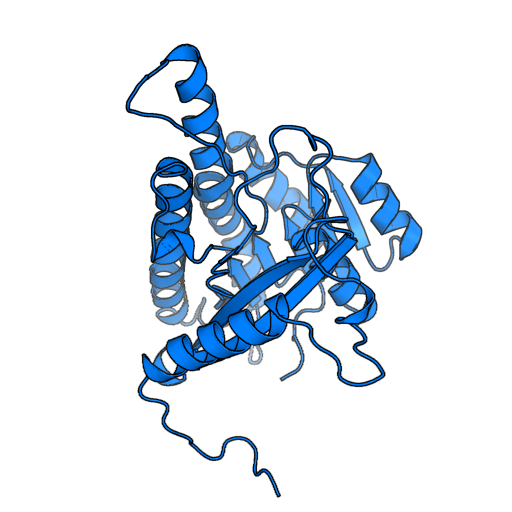00 52.44 212 ARG A CA 1
ATOM 1615 C C . ARG A 1 212 ? 7.898 -6.805 -26.156 1.00 52.44 212 ARG A C 1
ATOM 1617 O O . ARG A 1 212 ? 7.384 -5.896 -25.504 1.00 52.44 212 ARG A O 1
ATOM 1624 N N . SER A 1 213 ? 7.372 -8.032 -26.171 1.00 57.09 213 SER A N 1
ATOM 1625 C CA . SER A 1 213 ? 6.168 -8.418 -25.415 1.00 57.09 213 SER A CA 1
ATOM 1626 C C . SER A 1 213 ? 6.539 -9.066 -24.075 1.00 57.09 213 SER A C 1
ATOM 1628 O O . SER A 1 213 ? 6.357 -10.260 -23.874 1.00 57.09 213 SER A O 1
ATOM 1630 N N . GLY A 1 214 ? 7.117 -8.277 -23.166 1.00 57.38 214 GLY A N 1
ATOM 1631 C CA . GLY A 1 214 ? 7.761 -8.750 -21.931 1.00 57.38 214 GLY A CA 1
ATOM 1632 C C . GLY A 1 214 ? 6.823 -9.052 -20.755 1.00 57.38 214 GLY A C 1
ATOM 1633 O O . GLY A 1 214 ? 6.988 -8.460 -19.688 1.00 57.38 214 GLY A O 1
ATOM 1634 N N . ALA A 1 215 ? 5.839 -9.939 -20.928 1.00 56.09 215 ALA A N 1
ATOM 1635 C CA . ALA A 1 215 ? 5.114 -10.534 -19.802 1.00 56.09 215 ALA A CA 1
ATOM 1636 C C . ALA A 1 215 ? 5.626 -11.969 -19.567 1.00 56.09 215 ALA A C 1
ATOM 1638 O O . ALA A 1 215 ? 5.735 -12.716 -20.536 1.00 56.09 215 ALA A O 1
ATOM 1639 N N . PRO A 1 216 ? 5.956 -12.361 -18.324 1.00 63.56 216 PRO A N 1
ATOM 1640 C CA . PRO A 1 216 ? 6.378 -13.729 -18.033 1.00 63.56 216 PRO A CA 1
ATOM 1641 C C . PRO A 1 216 ? 5.221 -14.716 -18.241 1.00 63.56 216 PRO A C 1
ATOM 1643 O O . PRO A 1 216 ? 4.074 -14.380 -17.932 1.00 63.56 216 PRO A O 1
ATOM 1646 N N . ASP A 1 217 ? 5.528 -15.932 -18.702 1.00 72.69 217 ASP A N 1
ATOM 1647 C CA . ASP A 1 217 ? 4.568 -17.046 -18.732 1.00 72.69 217 ASP A CA 1
ATOM 1648 C C . ASP A 1 217 ? 4.115 -17.369 -17.304 1.00 72.69 217 ASP A C 1
ATOM 1650 O O . ASP A 1 217 ? 2.928 -17.545 -17.024 1.00 72.69 217 ASP A O 1
ATOM 1654 N N . PHE A 1 218 ? 5.072 -17.371 -16.375 1.00 71.06 218 PHE A N 1
ATOM 1655 C CA . PHE A 1 218 ? 4.837 -17.401 -14.938 1.00 71.06 218 PHE A CA 1
ATOM 1656 C C . PHE A 1 218 ? 6.032 -16.802 -14.185 1.00 71.06 218 PHE A C 1
ATOM 1658 O O . PHE A 1 218 ? 7.133 -16.661 -14.714 1.00 71.06 218 PHE A O 1
ATOM 1665 N N . THR A 1 219 ? 5.827 -16.461 -12.915 1.00 68.75 219 THR A N 1
ATOM 1666 C CA . THR A 1 219 ? 6.902 -16.012 -12.022 1.00 68.75 219 THR A CA 1
ATOM 1667 C C . THR A 1 219 ? 6.966 -16.962 -10.842 1.00 68.75 219 THR A C 1
ATOM 1669 O O . THR A 1 219 ? 6.021 -17.021 -10.055 1.00 68.75 219 THR A O 1
ATOM 1672 N N . ALA A 1 220 ? 8.073 -17.689 -10.699 1.00 69.25 220 ALA A N 1
ATOM 1673 C CA . ALA A 1 220 ? 8.339 -18.417 -9.467 1.00 69.25 220 ALA A CA 1
ATOM 1674 C C . ALA A 1 220 ? 8.769 -17.416 -8.387 1.00 69.25 220 ALA A C 1
ATOM 1676 O O . ALA A 1 220 ? 9.495 -16.462 -8.664 1.00 69.25 220 ALA A O 1
ATOM 1677 N N . ILE A 1 221 ? 8.279 -17.599 -7.164 1.00 65.69 221 ILE A N 1
ATOM 1678 C CA . ILE A 1 221 ? 8.536 -16.678 -6.057 1.00 65.69 221 ILE A CA 1
ATOM 1679 C C . ILE A 1 221 ? 9.031 -17.492 -4.870 1.00 65.69 221 ILE A C 1
ATOM 1681 O O . ILE A 1 221 ? 8.285 -18.298 -4.318 1.00 65.69 221 ILE A O 1
ATOM 1685 N N . ILE A 1 222 ? 10.273 -17.252 -4.457 1.00 68.69 222 ILE A N 1
ATOM 1686 C CA . ILE A 1 222 ? 10.802 -17.780 -3.198 1.00 68.69 222 ILE A CA 1
ATOM 1687 C C . ILE A 1 222 ? 10.528 -16.741 -2.118 1.00 68.69 222 ILE A C 1
ATOM 1689 O O . ILE A 1 222 ? 10.931 -15.585 -2.247 1.00 68.69 222 ILE A O 1
ATOM 1693 N N . LEU A 1 223 ? 9.812 -17.144 -1.072 1.00 59.16 223 LEU A N 1
ATOM 1694 C CA . LEU A 1 223 ? 9.429 -16.282 0.040 1.00 59.16 223 LEU A CA 1
ATOM 1695 C C . LEU A 1 223 ? 10.181 -16.698 1.300 1.00 59.16 223 LEU A C 1
ATOM 1697 O O . LEU A 1 223 ? 10.007 -17.811 1.788 1.00 59.16 223 LEU A O 1
ATOM 1701 N N . THR A 1 224 ? 10.944 -15.771 1.865 1.00 64.75 224 THR A N 1
ATOM 1702 C CA . THR A 1 224 ? 11.604 -15.931 3.161 1.00 64.75 224 THR A CA 1
ATOM 1703 C C . THR A 1 224 ? 10.981 -14.954 4.149 1.00 64.75 224 THR A C 1
ATOM 1705 O O . THR A 1 224 ? 11.122 -13.743 3.997 1.00 64.75 224 THR A O 1
ATOM 1708 N N . LEU A 1 225 ? 10.280 -15.462 5.166 1.00 62.09 225 LEU A N 1
ATOM 1709 C CA . LEU A 1 225 ? 9.736 -14.647 6.253 1.00 62.09 225 LEU A CA 1
ATOM 1710 C C . LEU A 1 225 ? 10.673 -14.708 7.464 1.00 62.09 225 LEU A C 1
ATOM 1712 O O . LEU A 1 225 ? 10.761 -15.728 8.138 1.00 62.09 225 LEU A O 1
ATOM 1716 N N . LEU A 1 226 ? 11.336 -13.598 7.763 1.00 67.62 226 LEU A N 1
ATOM 1717 C CA . LEU A 1 226 ? 12.142 -13.410 8.963 1.00 67.62 226 LEU A CA 1
ATOM 1718 C C . LEU A 1 226 ? 11.324 -12.658 10.008 1.00 67.62 226 LEU A C 1
ATOM 1720 O O . LEU A 1 226 ? 10.876 -11.539 9.764 1.00 67.62 226 LEU A O 1
ATOM 1724 N N . ARG A 1 227 ? 11.162 -13.238 11.194 1.00 64.19 227 ARG A N 1
ATOM 1725 C CA . ARG A 1 227 ? 10.561 -12.547 12.337 1.00 64.19 227 ARG A CA 1
ATOM 1726 C C . ARG A 1 227 ? 11.648 -11.925 13.201 1.00 64.19 227 ARG A C 1
ATOM 1728 O O . ARG A 1 227 ? 12.453 -12.635 13.794 1.00 64.19 227 ARG A O 1
ATOM 1735 N N . LEU A 1 228 ? 11.633 -10.602 13.322 1.00 66.88 228 LEU A N 1
ATOM 1736 C CA . LEU A 1 228 ? 12.457 -9.877 14.283 1.00 66.88 228 LEU A CA 1
ATOM 1737 C C . LEU A 1 228 ? 11.643 -9.687 15.564 1.00 66.88 228 LEU A C 1
ATOM 1739 O O . LEU A 1 228 ? 10.915 -8.707 15.719 1.00 66.88 228 LEU A O 1
ATOM 1743 N N . GLU A 1 229 ? 11.732 -10.668 16.464 1.00 60.94 229 GLU A N 1
ATOM 1744 C CA . GLU A 1 229 ? 10.884 -10.756 17.659 1.00 60.94 229 GLU A CA 1
ATOM 1745 C C . GLU A 1 229 ? 11.000 -9.527 18.569 1.00 60.94 229 GLU A C 1
ATOM 1747 O O . GLU A 1 229 ? 9.983 -8.936 18.928 1.00 60.94 229 GLU A O 1
ATOM 1752 N N . LYS A 1 230 ? 12.227 -9.095 18.881 1.00 62.03 230 LYS A N 1
ATOM 1753 C CA . LYS A 1 230 ? 12.472 -7.910 19.721 1.00 62.03 230 LYS A CA 1
ATOM 1754 C C . LYS A 1 230 ? 11.875 -6.638 19.116 1.00 62.03 230 LYS A C 1
ATOM 1756 O O . LYS A 1 230 ? 11.344 -5.792 19.832 1.00 62.03 230 LYS A O 1
ATOM 1761 N N . GLU A 1 231 ? 11.882 -6.563 17.788 1.00 64.12 231 GLU A N 1
ATOM 1762 C CA . GLU A 1 231 ? 11.486 -5.374 17.033 1.00 64.12 231 GLU A CA 1
ATOM 1763 C C . GLU A 1 231 ? 9.996 -5.418 16.663 1.00 64.12 231 GLU A C 1
ATOM 1765 O O . GLU A 1 231 ? 9.484 -4.509 15.998 1.00 64.12 231 GLU A O 1
ATOM 1770 N N . LEU A 1 232 ? 9.299 -6.481 17.098 1.00 56.94 232 LEU A N 1
ATOM 1771 C CA . LEU A 1 232 ? 7.886 -6.757 16.854 1.00 56.94 232 LEU A CA 1
ATOM 1772 C C . LEU A 1 232 ? 7.514 -6.568 15.378 1.00 56.94 232 LEU A C 1
ATOM 1774 O O . LEU A 1 232 ? 6.468 -6.001 15.047 1.00 56.94 232 LEU A O 1
ATOM 1778 N N . THR A 1 233 ? 8.401 -7.003 14.481 1.00 53.91 233 THR A N 1
ATOM 1779 C CA . THR A 1 233 ? 8.261 -6.790 13.042 1.00 53.91 233 THR A CA 1
ATOM 1780 C C . THR A 1 233 ? 8.690 -8.021 12.264 1.00 53.91 233 THR A C 1
ATOM 1782 O O . THR A 1 233 ? 9.573 -8.765 12.681 1.00 53.91 233 THR A O 1
ATOM 1785 N N . ASP A 1 234 ? 8.079 -8.200 11.099 1.00 59.34 234 ASP A N 1
ATOM 1786 C CA . ASP A 1 234 ? 8.423 -9.265 10.167 1.00 59.34 234 ASP A CA 1
ATOM 1787 C C . ASP A 1 234 ? 9.055 -8.647 8.906 1.00 59.34 234 ASP A C 1
ATOM 1789 O O . ASP A 1 234 ? 8.610 -7.606 8.413 1.00 59.34 234 ASP A O 1
ATOM 1793 N N . ILE A 1 235 ? 10.088 -9.294 8.375 1.00 60.38 235 ILE A N 1
ATOM 1794 C CA . ILE A 1 235 ? 10.713 -9.008 7.086 1.00 60.38 235 ILE A CA 1
ATOM 1795 C C . ILE A 1 235 ? 10.359 -10.165 6.153 1.00 60.38 235 ILE A C 1
ATOM 1797 O O . ILE A 1 235 ? 10.787 -11.289 6.368 1.00 60.38 235 ILE A O 1
ATOM 1801 N N . LEU A 1 236 ? 9.584 -9.903 5.106 1.00 59.28 236 LEU A N 1
ATOM 1802 C CA . LEU A 1 236 ? 9.357 -10.862 4.024 1.00 59.28 236 LEU A CA 1
ATOM 1803 C C . LEU A 1 236 ? 10.279 -10.501 2.866 1.00 59.28 236 LEU A C 1
ATOM 1805 O O . LEU A 1 236 ? 10.080 -9.465 2.244 1.00 59.28 236 LEU A O 1
ATOM 1809 N N . ILE A 1 237 ? 11.250 -11.355 2.590 1.00 63.81 237 ILE A N 1
ATOM 1810 C CA . ILE A 1 237 ? 12.158 -11.279 1.451 1.00 63.81 237 ILE A CA 1
ATOM 1811 C C . ILE A 1 237 ? 11.552 -12.114 0.326 1.00 63.81 237 ILE A C 1
ATOM 1813 O O . ILE A 1 237 ? 11.108 -13.238 0.562 1.00 63.81 237 ILE A O 1
ATOM 1817 N N . THR A 1 238 ? 11.522 -11.571 -0.889 1.00 57.84 238 THR A N 1
ATOM 1818 C CA . THR A 1 238 ? 11.008 -12.279 -2.065 1.00 57.84 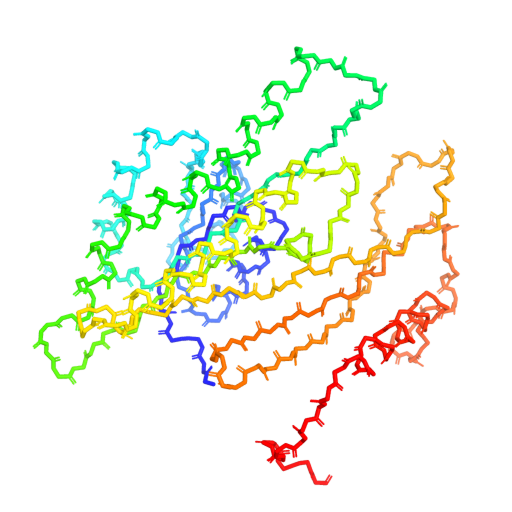238 THR A CA 1
ATOM 1819 C C . THR A 1 238 ? 12.107 -12.405 -3.114 1.00 57.84 238 THR A C 1
ATOM 1821 O O . THR A 1 238 ? 12.776 -11.426 -3.418 1.00 57.84 238 THR A O 1
ATOM 1824 N N . VAL A 1 239 ? 12.317 -13.580 -3.693 1.00 66.12 239 VAL A N 1
ATOM 1825 C CA . VAL A 1 239 ? 13.151 -13.728 -4.895 1.00 66.12 239 VAL A CA 1
ATOM 1826 C C . VAL A 1 239 ? 12.206 -14.070 -6.034 1.00 66.12 239 VAL A C 1
ATOM 1828 O O . VAL A 1 239 ? 11.589 -15.134 -6.027 1.00 66.12 239 VAL A O 1
ATOM 1831 N N . ASN A 1 240 ? 12.030 -13.124 -6.959 1.00 66.12 240 ASN A N 1
ATOM 1832 C CA . ASN A 1 240 ? 11.105 -13.265 -8.077 1.00 66.12 240 ASN A CA 1
ATOM 1833 C C . ASN A 1 240 ? 11.880 -13.747 -9.297 1.00 66.12 240 ASN A C 1
ATOM 1835 O O . ASN A 1 240 ? 12.772 -13.059 -9.789 1.00 66.12 240 ASN A O 1
ATOM 1839 N N . VAL A 1 241 ? 11.481 -14.895 -9.818 1.00 72.50 241 VAL A N 1
ATOM 1840 C CA . VAL A 1 241 ? 12.122 -15.566 -10.943 1.00 72.50 241 VAL A CA 1
ATOM 1841 C C . VAL A 1 241 ? 11.125 -15.588 -12.104 1.00 72.50 241 VAL A C 1
ATOM 1843 O O . VAL A 1 241 ? 10.338 -16.534 -12.229 1.00 72.50 241 VAL A O 1
ATOM 1846 N N . PRO A 1 242 ? 11.041 -14.504 -12.896 1.00 73.44 242 PRO A N 1
ATOM 1847 C CA . PRO A 1 242 ? 10.170 -14.466 -14.062 1.00 73.44 242 PRO A CA 1
ATOM 1848 C C . PRO A 1 242 ? 10.686 -15.447 -15.117 1.00 73.44 242 PRO A C 1
ATOM 1850 O O . PRO A 1 242 ? 11.854 -15.404 -15.489 1.00 73.44 242 PRO A O 1
ATOM 1853 N N . HIS A 1 243 ? 9.807 -16.315 -15.602 1.00 76.19 243 HIS A N 1
ATOM 1854 C CA . HIS A 1 243 ? 10.082 -17.246 -16.690 1.00 76.19 243 HIS A CA 1
ATOM 1855 C C . HIS A 1 243 ? 9.398 -16.698 -17.940 1.00 76.19 243 HIS A C 1
ATOM 1857 O O . HIS A 1 243 ? 8.173 -16.736 -18.068 1.00 76.19 243 HIS A O 1
ATOM 1863 N N . ILE A 1 244 ? 10.184 -16.071 -18.812 1.00 77.56 244 ILE A N 1
ATOM 1864 C CA . ILE A 1 244 ? 9.702 -15.452 -20.049 1.00 77.56 244 ILE A CA 1
ATOM 1865 C C . ILE A 1 244 ? 9.854 -16.464 -21.176 1.00 77.56 244 ILE A C 1
ATOM 1867 O O . ILE A 1 244 ? 10.914 -17.068 -21.327 1.00 77.56 244 ILE A O 1
ATOM 1871 N N . LYS A 1 245 ? 8.805 -16.639 -21.979 1.00 74.50 245 LYS A N 1
ATOM 1872 C CA . LYS A 1 245 ? 8.803 -17.600 -23.078 1.00 74.50 245 LYS A CA 1
ATOM 1873 C C . LYS A 1 245 ? 10.017 -17.435 -23.991 1.00 74.50 245 LYS A C 1
ATOM 1875 O O . LYS A 1 245 ? 10.231 -16.357 -24.546 1.00 74.50 245 LYS A O 1
ATOM 1880 N N . GLY A 1 246 ? 10.770 -18.518 -24.175 1.00 73.88 246 GLY A N 1
ATOM 1881 C CA . GLY A 1 246 ? 11.998 -18.537 -24.978 1.00 73.88 246 GLY A CA 1
ATOM 1882 C C . GLY A 1 246 ? 13.273 -18.130 -24.226 1.00 73.88 246 GLY A C 1
ATOM 1883 O O . GLY A 1 246 ? 14.353 -18.227 -24.798 1.00 73.88 246 GLY A O 1
ATOM 1884 N N . GLU A 1 247 ? 13.171 -17.719 -22.959 1.00 73.06 247 GLU A N 1
ATOM 1885 C CA . GLU A 1 247 ? 14.309 -17.380 -22.088 1.00 73.06 247 GLU A CA 1
ATOM 1886 C C . GLU A 1 247 ? 14.588 -18.451 -21.011 1.00 73.06 247 GLU A C 1
ATOM 1888 O O . GLU A 1 247 ? 15.518 -18.311 -20.217 1.00 73.06 247 GLU A O 1
ATOM 1893 N N . TYR A 1 248 ? 13.797 -19.528 -20.981 1.00 75.00 248 TYR A N 1
ATOM 1894 C CA . TYR A 1 248 ? 13.996 -20.710 -20.139 1.00 75.00 248 TYR A CA 1
ATOM 1895 C C . TYR A 1 248 ? 13.678 -21.986 -20.928 1.00 75.00 248 TYR A C 1
ATOM 1897 O O . TYR A 1 248 ? 13.058 -21.927 -21.989 1.00 75.00 248 TYR A O 1
ATOM 1905 N N . ASP A 1 249 ? 14.145 -23.127 -20.422 1.00 80.75 249 ASP A N 1
ATOM 1906 C CA . ASP A 1 249 ? 13.843 -24.439 -20.991 1.00 80.75 249 ASP A CA 1
ATOM 1907 C C . ASP A 1 249 ? 12.578 -25.010 -20.333 1.00 80.75 249 ASP A C 1
ATOM 1909 O O . ASP A 1 249 ? 12.590 -25.361 -19.147 1.00 80.75 249 ASP A O 1
ATOM 1913 N N . ASP A 1 250 ? 11.491 -25.078 -21.105 1.00 77.50 250 ASP A N 1
ATOM 1914 C CA . ASP A 1 250 ? 10.185 -25.577 -20.662 1.00 77.50 250 ASP A CA 1
ATOM 1915 C C . ASP A 1 250 ? 10.258 -27.044 -20.185 1.00 77.50 250 ASP A C 1
ATOM 1917 O O . ASP A 1 250 ? 9.510 -27.439 -19.292 1.00 77.50 250 ASP A O 1
ATOM 1921 N N . GLU A 1 251 ? 11.171 -27.864 -20.725 1.00 81.44 251 GLU A N 1
ATOM 1922 C CA . GLU A 1 251 ? 11.304 -29.282 -20.347 1.00 81.44 251 GLU A CA 1
ATOM 1923 C C . GLU A 1 251 ? 12.026 -29.479 -19.000 1.00 81.44 251 GLU A C 1
ATOM 1925 O O . GLU A 1 251 ? 11.896 -30.527 -18.344 1.00 81.44 251 GLU A O 1
ATOM 1930 N N . GLU A 1 252 ? 12.781 -28.463 -18.570 1.00 78.88 252 GLU A N 1
ATOM 1931 C CA . GLU A 1 252 ? 13.491 -28.440 -17.291 1.00 78.88 252 GLU A CA 1
ATOM 1932 C C . GLU A 1 252 ? 12.607 -27.955 -16.126 1.00 78.88 252 GLU A C 1
ATOM 1934 O O . GLU A 1 252 ? 13.035 -28.063 -14.971 1.00 78.88 252 GLU A O 1
ATOM 1939 N N . VAL A 1 253 ? 11.381 -27.475 -16.384 1.00 73.69 253 VAL A N 1
ATOM 1940 C CA . VAL A 1 253 ? 10.457 -26.974 -15.352 1.00 73.69 253 VAL A CA 1
ATOM 1941 C C . VAL A 1 253 ? 9.160 -27.790 -15.301 1.00 73.69 253 VAL A C 1
ATOM 1943 O O . VAL A 1 253 ? 8.252 -27.627 -16.107 1.00 73.69 253 VAL A O 1
ATOM 1946 N N . ASP A 1 254 ? 9.039 -28.627 -14.273 1.00 75.62 254 ASP A N 1
ATOM 1947 C CA . ASP A 1 254 ? 7.830 -29.378 -13.925 1.00 75.62 254 ASP A CA 1
ATOM 1948 C C . ASP A 1 254 ? 7.723 -29.485 -12.399 1.00 75.62 254 ASP A C 1
ATOM 1950 O O . ASP A 1 254 ? 8.330 -30.346 -11.756 1.00 75.62 254 ASP A O 1
ATOM 1954 N N . LEU A 1 255 ? 6.929 -28.595 -11.805 1.00 66.94 255 LEU A N 1
ATOM 1955 C CA . LEU A 1 255 ? 6.768 -28.516 -10.354 1.00 66.94 255 LEU A CA 1
ATOM 1956 C C . LEU A 1 255 ? 6.043 -29.733 -9.759 1.00 66.94 255 LEU A C 1
ATOM 1958 O O . LEU A 1 255 ? 6.232 -30.017 -8.578 1.00 66.94 255 LEU A O 1
ATOM 1962 N N . GLN A 1 256 ? 5.242 -30.464 -10.544 1.00 67.12 256 GLN A N 1
ATOM 1963 C CA . GLN A 1 256 ? 4.570 -31.679 -10.068 1.00 67.12 256 GLN A CA 1
ATOM 1964 C C . GLN A 1 256 ? 5.550 -32.848 -9.966 1.00 67.12 256 GLN A C 1
ATOM 1966 O O . GLN A 1 256 ? 5.435 -33.674 -9.062 1.00 67.12 256 GLN A O 1
ATOM 1971 N N . LEU A 1 257 ? 6.541 -32.880 -10.858 1.00 71.56 257 LEU A N 1
ATOM 1972 C CA . LEU A 1 257 ? 7.633 -33.854 -10.846 1.00 71.56 257 LEU A CA 1
ATOM 1973 C C . LEU A 1 257 ? 8.879 -33.364 -10.087 1.00 71.56 257 LEU A C 1
ATOM 1975 O O . LEU A 1 257 ? 9.904 -34.044 -10.088 1.00 71.56 257 LEU A O 1
ATOM 1979 N N . GLY A 1 258 ? 8.810 -32.195 -9.440 1.00 68.25 258 GLY A N 1
ATOM 1980 C CA . GLY A 1 258 ? 9.912 -31.614 -8.665 1.00 68.25 258 GLY A CA 1
ATOM 1981 C C . GLY A 1 258 ? 11.066 -31.055 -9.506 1.00 68.25 258 GLY A C 1
ATOM 1982 O O . GLY A 1 258 ? 12.114 -30.716 -8.956 1.00 68.25 258 GLY A O 1
ATOM 1983 N N . LYS A 1 259 ? 10.898 -30.929 -10.825 1.00 78.69 259 LYS A N 1
ATOM 1984 C CA . LYS A 1 259 ? 11.865 -30.280 -11.711 1.00 78.69 259 LYS A CA 1
ATOM 1985 C C . LYS A 1 259 ? 11.710 -28.765 -11.602 1.00 78.69 259 LYS A C 1
ATOM 1987 O O . LYS A 1 259 ? 10.713 -28.194 -12.030 1.00 78.69 259 LYS A O 1
ATOM 1992 N N . GLN A 1 260 ? 12.695 -28.114 -11.002 1.00 74.50 260 GLN A N 1
ATOM 1993 C CA . GLN A 1 260 ? 12.649 -26.674 -10.741 1.00 74.50 260 GLN A CA 1
ATOM 1994 C C . GLN A 1 260 ? 13.302 -25.842 -11.861 1.00 74.50 260 GLN A C 1
ATOM 1996 O O . GLN A 1 260 ? 13.051 -24.647 -11.967 1.00 74.50 260 GLN A O 1
ATOM 2001 N N . GLY A 1 261 ? 14.119 -26.453 -12.718 1.00 82.12 261 GLY A N 1
ATOM 2002 C CA . GLY A 1 261 ? 14.894 -25.745 -13.738 1.00 82.12 261 GLY A CA 1
ATOM 2003 C C . GLY A 1 261 ? 16.024 -24.885 -13.161 1.00 82.12 261 GLY A C 1
ATOM 2004 O O . GLY A 1 261 ? 16.122 -24.644 -11.954 1.00 82.12 261 GLY A O 1
ATOM 2005 N N . LYS A 1 262 ? 16.920 -24.417 -14.039 1.00 81.06 262 LYS A N 1
ATOM 2006 C CA . LYS A 1 262 ? 18.132 -23.681 -13.627 1.00 81.06 262 LYS A CA 1
ATOM 2007 C C . LYS A 1 262 ? 17.831 -22.353 -12.933 1.00 81.06 262 LYS A C 1
ATOM 2009 O O . LYS A 1 262 ? 18.520 -22.000 -11.980 1.00 81.06 262 LYS A O 1
ATOM 2014 N N . LEU A 1 263 ? 16.812 -21.627 -13.398 1.00 75.69 263 LEU A N 1
ATOM 2015 C CA . LEU A 1 263 ? 16.482 -20.299 -12.876 1.00 75.69 263 LEU A CA 1
ATOM 2016 C C . LEU A 1 263 ? 15.985 -20.363 -11.426 1.00 75.69 263 LEU A C 1
ATOM 2018 O O . LEU A 1 263 ? 16.428 -19.581 -10.587 1.00 75.69 263 LEU A O 1
ATOM 2022 N N . ILE A 1 264 ? 15.106 -21.318 -11.106 1.00 77.25 264 ILE A N 1
ATOM 2023 C CA . ILE A 1 264 ? 14.644 -21.519 -9.726 1.00 77.25 264 ILE A CA 1
ATOM 2024 C C . ILE A 1 264 ? 15.790 -22.049 -8.860 1.00 77.25 264 ILE A C 1
ATOM 2026 O O . ILE A 1 264 ? 15.964 -21.565 -7.746 1.00 77.25 264 ILE A O 1
ATOM 2030 N N . GLY A 1 265 ? 16.613 -22.973 -9.373 1.00 80.56 265 GLY A N 1
ATOM 2031 C CA . GLY A 1 265 ? 17.791 -23.473 -8.655 1.00 80.56 265 GLY A CA 1
ATOM 2032 C C . GLY A 1 265 ? 18.760 -22.355 -8.246 1.00 80.56 265 GLY A C 1
ATOM 2033 O O . GLY A 1 265 ? 19.126 -22.253 -7.078 1.00 80.56 265 GLY A O 1
ATOM 2034 N N . ALA A 1 266 ? 19.096 -21.452 -9.171 1.00 79.00 266 ALA A N 1
ATOM 2035 C CA . ALA A 1 266 ? 19.936 -20.288 -8.878 1.00 79.00 266 ALA A CA 1
ATOM 2036 C C . ALA A 1 266 ? 19.297 -19.357 -7.834 1.00 79.00 266 ALA A C 1
ATOM 2038 O O . ALA A 1 266 ? 19.970 -18.878 -6.922 1.00 79.00 266 ALA A O 1
ATOM 2039 N N . ALA A 1 267 ? 17.981 -19.148 -7.917 1.00 75.31 267 ALA A N 1
ATOM 2040 C CA . ALA A 1 267 ? 17.252 -18.347 -6.942 1.00 75.31 267 ALA A CA 1
ATOM 2041 C C . ALA A 1 267 ? 17.221 -18.983 -5.540 1.00 75.31 267 ALA A C 1
ATOM 2043 O O . ALA A 1 267 ? 17.226 -18.259 -4.544 1.00 75.31 267 ALA A O 1
ATOM 2044 N N . VAL A 1 268 ? 17.210 -20.318 -5.441 1.00 76.75 268 VAL A N 1
ATOM 2045 C CA . VAL A 1 268 ? 17.347 -21.040 -4.164 1.00 76.75 268 VAL A CA 1
ATOM 2046 C C . VAL A 1 268 ? 18.727 -20.794 -3.557 1.00 76.75 268 VAL A C 1
ATOM 2048 O O . VAL A 1 268 ? 18.819 -20.515 -2.363 1.00 76.75 268 VAL A O 1
ATOM 2051 N N . GLU A 1 269 ? 19.793 -20.826 -4.360 1.00 80.69 269 GLU A N 1
ATOM 2052 C CA . GLU A 1 269 ? 21.140 -20.486 -3.887 1.00 80.69 269 GLU A CA 1
ATOM 2053 C C . GLU A 1 269 ? 21.248 -19.021 -3.444 1.00 80.69 269 GLU A C 1
ATOM 2055 O O . GLU A 1 269 ? 21.846 -18.730 -2.409 1.00 80.69 269 GLU A O 1
ATOM 2060 N N . ASP A 1 270 ? 20.648 -18.090 -4.192 1.00 75.94 270 ASP A N 1
ATOM 2061 C CA . ASP A 1 270 ? 20.553 -16.683 -3.791 1.00 75.94 270 ASP A CA 1
ATOM 2062 C C . ASP A 1 270 ? 19.816 -16.530 -2.457 1.00 75.94 270 ASP A C 1
ATOM 2064 O O . ASP A 1 270 ? 20.287 -15.825 -1.562 1.00 75.94 270 ASP A O 1
ATOM 2068 N N . ALA A 1 271 ? 18.687 -17.224 -2.285 1.00 71.56 271 ALA A N 1
ATOM 2069 C CA . ALA A 1 271 ? 17.955 -17.235 -1.027 1.00 71.56 271 ALA A CA 1
ATOM 2070 C C . ALA A 1 271 ? 18.813 -17.796 0.120 1.00 71.56 271 ALA A C 1
ATOM 2072 O O . ALA A 1 271 ? 18.830 -17.208 1.200 1.00 71.56 271 ALA A O 1
ATOM 2073 N N . ALA A 1 272 ? 19.565 -18.876 -0.108 1.00 79.56 272 ALA A N 1
ATOM 2074 C CA . ALA A 1 272 ? 20.485 -19.450 0.876 1.00 79.56 272 ALA A CA 1
ATOM 2075 C C . ALA A 1 272 ? 21.596 -18.464 1.279 1.00 79.56 272 ALA A C 1
ATOM 2077 O O . ALA A 1 272 ? 21.819 -18.247 2.468 1.00 79.56 272 ALA A O 1
ATOM 2078 N N . ARG A 1 273 ? 22.217 -17.773 0.314 1.00 78.06 273 ARG A N 1
ATOM 2079 C CA . ARG A 1 273 ? 23.201 -16.712 0.596 1.00 78.06 273 ARG A CA 1
ATOM 2080 C C . ARG A 1 273 ? 22.609 -15.586 1.440 1.00 78.06 273 ARG A C 1
ATOM 2082 O O . ARG A 1 273 ? 23.277 -15.066 2.328 1.00 78.06 273 ARG A O 1
ATOM 2089 N N . ILE A 1 274 ? 21.353 -15.210 1.191 1.00 72.56 274 ILE A N 1
ATOM 2090 C CA . ILE A 1 274 ? 20.649 -14.220 2.016 1.00 72.56 274 ILE A CA 1
ATOM 2091 C C . ILE A 1 274 ? 20.537 -14.717 3.463 1.00 72.56 274 ILE A C 1
ATOM 2093 O O . ILE A 1 274 ? 20.834 -13.949 4.378 1.00 72.56 274 ILE A O 1
ATOM 2097 N N . TRP A 1 275 ? 20.168 -15.982 3.687 1.00 72.62 275 TRP A N 1
ATOM 2098 C CA . TRP A 1 275 ? 20.092 -16.571 5.031 1.00 72.62 275 TRP A CA 1
ATOM 2099 C C . TRP A 1 275 ? 21.424 -16.507 5.785 1.00 72.62 275 TRP A C 1
ATOM 2101 O O . TRP A 1 275 ? 21.432 -16.148 6.961 1.00 72.62 275 TRP A O 1
ATOM 2111 N N . GLU A 1 276 ? 22.544 -16.764 5.107 1.00 80.19 276 GLU A N 1
ATOM 2112 C CA . GLU A 1 276 ? 23.890 -16.713 5.700 1.00 80.19 276 GLU A CA 1
ATOM 2113 C C . GLU A 1 276 ? 24.277 -15.319 6.222 1.00 80.19 276 GLU A C 1
ATOM 2115 O O . GLU A 1 276 ? 25.121 -15.198 7.113 1.00 80.19 276 GLU A O 1
ATOM 2120 N N . THR A 1 277 ? 23.648 -14.250 5.718 1.00 75.75 277 THR A N 1
ATOM 2121 C CA . THR A 1 277 ? 23.898 -12.884 6.212 1.00 75.75 277 THR A CA 1
ATOM 2122 C C . THR A 1 277 ? 23.271 -12.600 7.580 1.00 75.75 277 THR A C 1
ATOM 2124 O O . THR A 1 277 ? 23.618 -11.603 8.219 1.00 75.75 277 THR A O 1
ATOM 2127 N N . PHE A 1 278 ? 22.378 -13.469 8.066 1.00 70.44 278 PHE A N 1
ATOM 2128 C CA . PHE A 1 278 ? 21.711 -13.318 9.355 1.00 70.44 278 PHE A CA 1
ATOM 2129 C C . PHE A 1 278 ? 22.289 -14.273 10.400 1.00 70.44 278 PHE A C 1
ATOM 2131 O O . PHE A 1 278 ? 22.520 -15.453 10.154 1.00 70.44 278 PHE A O 1
ATOM 2138 N N . ARG A 1 279 ? 22.433 -13.787 11.638 1.00 67.25 279 ARG A N 1
ATOM 2139 C CA . ARG A 1 279 ? 22.554 -14.679 12.799 1.00 67.25 279 ARG A CA 1
ATOM 2140 C C . ARG A 1 279 ? 21.160 -15.159 13.183 1.00 67.25 279 ARG A C 1
ATOM 2142 O O . ARG A 1 279 ? 20.452 -14.472 13.919 1.00 67.25 279 ARG A O 1
ATOM 2149 N N . VAL A 1 280 ? 20.761 -16.307 12.649 1.00 62.62 280 VAL A N 1
ATOM 2150 C CA . VAL A 1 280 ? 19.485 -16.945 12.983 1.00 62.62 280 VAL A CA 1
ATOM 2151 C C . VAL A 1 280 ? 19.642 -17.679 14.313 1.00 62.62 280 VAL A C 1
ATOM 2153 O O . VAL A 1 280 ? 20.410 -18.631 14.416 1.00 62.62 280 VAL A O 1
ATOM 2156 N N . ASN A 1 281 ? 18.930 -17.217 15.340 1.00 57.97 281 ASN A N 1
ATOM 2157 C CA . ASN A 1 281 ? 18.737 -17.992 16.560 1.00 57.97 281 ASN A CA 1
ATOM 2158 C C . ASN A 1 281 ? 17.458 -18.803 16.371 1.00 57.97 281 ASN A C 1
ATOM 2160 O O . ASN A 1 281 ? 16.383 -18.213 16.251 1.00 57.97 281 ASN A O 1
ATOM 2164 N N . ASP A 1 282 ? 17.581 -20.124 16.309 1.00 54.94 282 ASP A N 1
ATOM 2165 C CA . ASP A 1 282 ? 16.421 -21.004 16.315 1.00 54.94 282 ASP A CA 1
ATOM 2166 C C . ASP A 1 282 ? 15.909 -21.137 17.752 1.00 54.94 282 ASP A C 1
ATOM 2168 O O . ASP A 1 282 ? 16.608 -21.623 18.643 1.00 54.94 282 ASP A O 1
ATOM 2172 N N . TRP A 1 283 ? 14.705 -20.626 17.990 1.00 49.56 283 TRP A N 1
ATOM 2173 C CA . TRP A 1 283 ? 14.056 -20.662 19.298 1.00 49.56 283 TRP A CA 1
ATOM 2174 C C . TRP A 1 283 ? 13.102 -21.856 19.437 1.00 49.56 283 TRP A C 1
ATOM 2176 O O . TRP A 1 283 ? 12.342 -21.892 20.403 1.00 49.56 283 TRP A O 1
ATOM 2186 N N . ASN A 1 284 ? 13.105 -22.809 18.489 1.00 45.50 284 ASN A N 1
ATOM 2187 C CA . ASN A 1 284 ? 12.1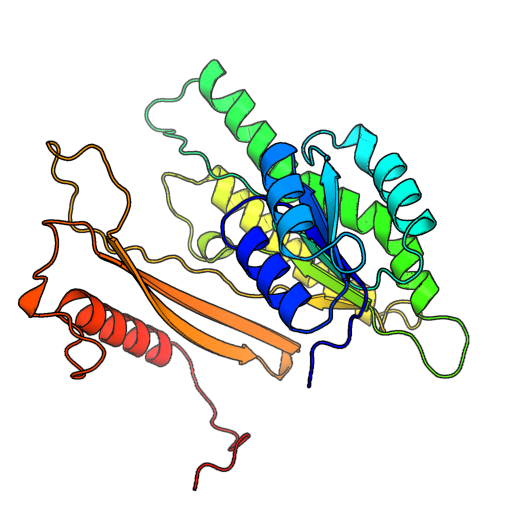74 -23.944 18.439 1.00 45.50 284 ASN A CA 1
ATOM 2188 C C . ASN A 1 284 ? 10.707 -23.497 18.576 1.00 45.50 284 ASN A C 1
ATOM 2190 O O . ASN A 1 284 ? 9.903 -24.105 19.283 1.00 45.50 284 ASN A O 1
ATOM 2194 N N . LEU A 1 285 ? 10.349 -22.383 17.925 1.00 37.84 285 LEU A N 1
ATOM 2195 C CA . LEU A 1 285 ? 9.019 -21.774 18.069 1.00 37.84 285 LEU A CA 1
ATOM 2196 C C . LEU A 1 285 ? 7.896 -22.664 17.508 1.00 37.84 285 LEU A C 1
ATOM 2198 O O . LEU A 1 285 ? 6.731 -22.521 17.886 1.00 37.84 285 LEU A O 1
ATOM 2202 N N . PHE A 1 286 ? 8.259 -23.579 16.613 1.00 42.22 286 PHE A N 1
ATOM 2203 C CA . PHE A 1 286 ? 7.421 -24.642 16.091 1.00 42.22 286 PHE A CA 1
ATOM 2204 C C . PHE A 1 286 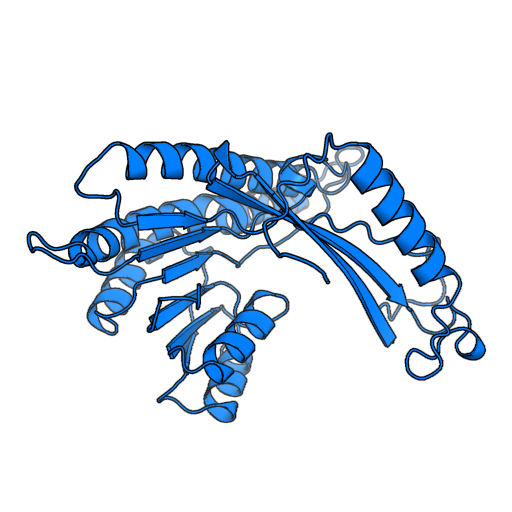? 8.198 -25.926 16.348 1.00 42.22 286 PHE A C 1
ATOM 2206 O O . PHE A 1 286 ? 9.222 -26.140 15.716 1.00 42.22 286 PHE A O 1
ATOM 2213 N N . ASN A 1 287 ? 7.785 -26.734 17.323 1.00 40.09 287 ASN A N 1
ATOM 2214 C CA . ASN A 1 287 ? 8.387 -28.048 17.539 1.00 40.09 287 ASN A CA 1
ATOM 2215 C C . ASN A 1 287 ? 8.199 -28.884 16.263 1.00 40.09 287 ASN A C 1
ATOM 2217 O O . ASN A 1 287 ? 7.138 -29.481 16.075 1.00 40.09 287 ASN A O 1
ATOM 2221 N N . GLU A 1 288 ? 9.187 -28.879 15.375 1.00 40.66 288 GLU A N 1
ATOM 2222 C CA . GLU A 1 288 ? 9.253 -29.815 14.262 1.00 40.66 288 GLU A CA 1
ATOM 2223 C C . GLU A 1 288 ? 9.640 -31.184 14.840 1.00 40.66 288 GLU A C 1
ATOM 2225 O O . GLU A 1 288 ? 10.556 -31.290 15.659 1.00 40.66 288 GLU A O 1
ATOM 2230 N N . ILE A 1 289 ? 8.836 -32.197 14.506 1.00 34.91 289 ILE A N 1
ATOM 2231 C CA . ILE A 1 289 ? 9.016 -33.602 14.904 1.00 34.91 289 ILE A CA 1
ATOM 2232 C C . ILE A 1 289 ? 10.134 -34.216 14.068 1.00 34.91 289 ILE A C 1
ATOM 2234 O O . ILE A 1 289 ? 10.099 -34.002 12.835 1.00 34.91 289 ILE A O 1
#

Organism: Diaporthe helianthi (NCBI:txid158607)

Radius of gyration: 20.75 Å; chains: 1; bounding box: 46×53×60 Å

InterPro domains:
  IPR002347 Short-chain dehydrogenase/reductase SDR [PF00106] (6-203)
  IPR002347 Short-chain dehydrogenase/reductase SDR [PR00081] (7-24)
  IPR002347 Short-chain dehydrogenase/reductase SDR [PR00081] (79-90)
  IPR002347 Short-chain dehydrogenase/reductase SDR [PR00081] (163-182)
  IPR002347 Short-chain dehydrogenase/reductase SDR [PR00081] (209-229)
  IPR016123 Mog1/PsbP, alpha/beta/alpha sandwich [SSF55724] (184-287)
  IPR020904 Short-chain dehydrogenase/reductase, conserved site [PS00061] (150-178)
  IPR036291 NAD(P)-binding domain superfamily [SSF51735] (1-203)

Sequence (289 aa):
MPFPHKTVLITGATAGIGRALAERMVENGVFVIAVGRRRERLQELEAKYGRDKVVAEEFDMTKTAEIQAWAQRITKDHPTLSSIILNAGIQRTLDFTNPSYDEFSSKITSEIDLNYTSPLLTITAFLPHLISLGGGGSSPTPASVILVTSGLAIVPMARCANYCSTKSALHHFGLSLRSQLQSSPKTQHIRVIIPAYTLIATQTPPPDPSNRSGAPDFTAIILTLLRLEKELTDILITVNVPHIKGEYDDEEVDLQLGKQGKLIGAAVEDAARIWETFRVNDWNLFNEI